Protein AF-A0A1Q9P1S2-F1 (afdb_monomer)

Sequence (238 aa):
MENAYTDLEVEAFDRTDMREIVASKVKWLRKDFNLLPIKLERFNLKLAKQLKEEWESENKEFVKNTKGEKPLQRLERWRRMVKAYRSRGLKAVADKWYHKFWKLRSELALVVALYEFSEIEDISKQKSEITKGLISELKPLSLRIKGPRKPTKKKILIRDIKYDIEEAFLEMIQPMEIKTIETRELINKLIAPSKKLKITIKKKRFKDALIAREYLTIITQAVAPRQNATNNTNNDMT

Secondary structure (DSSP, 8-state):
---TTTT----------HHHHHHHHHHHHHHHHHSHHHHHHHHHHHHHHHHHHHHHHHHHHHHHHTTTS-HHHHHHHHHHHHHHHHHHHHHHHHHHHHHHHHHHHHHHHHHHHHHHHHTHHHHHTT-----HHHHHT---GGGS-PPPPPPPSS---GGG----HHHHHHHHHHHHHHHHHHHHHHHHH-PPPSS---HHHHHHHHHHHHHHHHHHHHHHHHTPPPS-SS--SS----

Structure (mmCIF, N/CA/C/O backbone):
data_AF-A0A1Q9P1S2-F1
#
_entry.id   AF-A0A1Q9P1S2-F1
#
loop_
_atom_site.group_PDB
_atom_site.id
_atom_site.type_symbol
_atom_site.label_atom_id
_atom_site.label_alt_id
_atom_site.label_comp_id
_atom_site.label_asym_id
_atom_site.label_entity_id
_atom_site.label_seq_id
_atom_site.pdbx_PDB_ins_code
_atom_site.Cartn_x
_atom_site.Cartn_y
_atom_site.Cartn_z
_atom_site.occupancy
_atom_site.B_iso_or_equiv
_atom_site.auth_seq_id
_atom_site.auth_comp_id
_atom_site.auth_asym_id
_atom_site.auth_atom_id
_atom_site.pdbx_PDB_model_num
ATOM 1 N N . MET A 1 1 ? -43.641 28.894 12.100 1.00 38.97 1 MET A N 1
ATOM 2 C CA . MET A 1 1 ? -42.808 27.866 11.444 1.00 38.97 1 MET A CA 1
ATOM 3 C C . MET A 1 1 ? -42.492 26.832 12.501 1.00 38.97 1 MET A C 1
ATOM 5 O O . MET A 1 1 ? -41.666 27.091 13.366 1.00 38.97 1 MET A O 1
ATOM 9 N N . GLU A 1 2 ? -43.280 25.762 12.513 1.00 34.59 2 GLU A N 1
ATOM 10 C CA . GLU A 1 2 ? -43.209 24.677 13.492 1.00 34.59 2 GLU A CA 1
ATOM 11 C C . GLU A 1 2 ? -42.009 23.763 13.217 1.00 34.59 2 GLU A C 1
ATOM 13 O O . GLU A 1 2 ? -41.555 23.620 12.082 1.00 34.59 2 GLU A O 1
ATOM 18 N N . ASN A 1 3 ? -41.467 23.210 14.301 1.00 41.59 3 ASN A N 1
ATOM 19 C CA . ASN A 1 3 ? -40.238 22.430 14.363 1.00 41.59 3 ASN A CA 1
ATOM 20 C C . ASN A 1 3 ? -40.300 21.171 13.483 1.00 41.59 3 ASN A C 1
ATOM 22 O O . ASN A 1 3 ? -40.850 20.156 13.889 1.00 41.59 3 ASN A O 1
ATOM 26 N N . ALA A 1 4 ? -39.633 21.191 12.328 1.00 44.00 4 ALA A N 1
ATOM 27 C CA . ALA A 1 4 ? -39.490 20.041 11.426 1.00 44.00 4 ALA A CA 1
ATOM 28 C C . ALA A 1 4 ? -38.529 18.935 11.936 1.00 44.00 4 ALA A C 1
ATOM 30 O O . ALA A 1 4 ? -37.966 18.191 11.139 1.00 44.00 4 ALA A O 1
ATOM 31 N N . TYR A 1 5 ? -38.303 18.837 13.251 1.00 39.34 5 TYR A N 1
ATOM 32 C CA . TYR A 1 5 ? -37.341 17.901 13.854 1.00 39.34 5 TYR A CA 1
ATOM 33 C C . TYR A 1 5 ? -37.947 16.980 14.924 1.00 39.34 5 TYR A C 1
ATOM 35 O O . TYR A 1 5 ? -37.203 16.236 15.557 1.00 39.34 5 TYR A O 1
ATOM 43 N N . THR A 1 6 ? -39.263 17.013 15.157 1.00 39.84 6 THR A N 1
ATOM 44 C CA . THR A 1 6 ? -39.893 16.231 16.238 1.00 39.84 6 THR A CA 1
ATOM 45 C C . THR A 1 6 ? -40.125 14.752 15.925 1.00 39.84 6 TH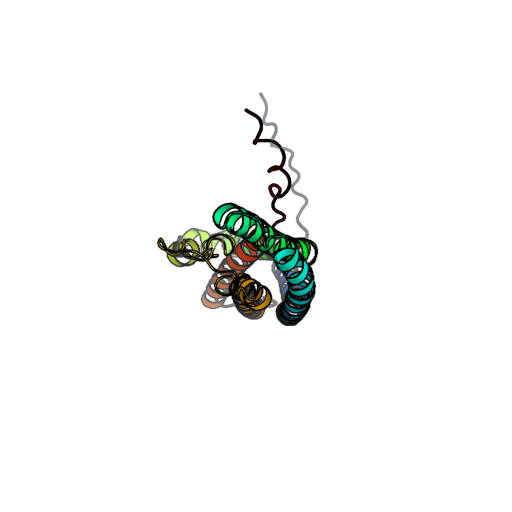R A C 1
ATOM 47 O O . THR A 1 6 ? -40.261 13.989 16.872 1.00 39.84 6 THR A O 1
ATOM 50 N N . ASP A 1 7 ? -40.049 14.321 14.660 1.00 40.47 7 ASP A N 1
ATOM 51 C CA . ASP A 1 7 ? -40.406 12.944 14.264 1.00 40.47 7 ASP A CA 1
ATOM 52 C C . ASP A 1 7 ? -39.237 12.152 13.653 1.00 40.47 7 ASP A C 1
ATOM 54 O O . ASP A 1 7 ? -39.414 11.310 12.773 1.00 40.47 7 ASP A O 1
ATOM 58 N N . LEU A 1 8 ? -38.008 12.392 14.118 1.00 36.88 8 LEU A N 1
ATOM 59 C CA . LEU A 1 8 ? -36.956 11.386 13.960 1.00 36.88 8 LEU A CA 1
ATOM 60 C C . LEU A 1 8 ? -37.191 10.303 15.015 1.00 36.88 8 LEU A C 1
ATOM 62 O O . LEU A 1 8 ? -36.597 10.333 16.094 1.00 36.88 8 LEU A O 1
ATOM 66 N N . GLU A 1 9 ? -38.065 9.346 14.696 1.00 35.91 9 GLU A N 1
ATOM 67 C CA . GLU A 1 9 ? -38.073 8.042 15.354 1.00 35.91 9 GLU A CA 1
ATOM 68 C C . GLU A 1 9 ? -36.694 7.414 15.132 1.00 35.91 9 GLU A C 1
ATOM 70 O O . GLU A 1 9 ? -36.394 6.812 14.102 1.00 35.91 9 GLU A O 1
ATOM 75 N N . VAL A 1 10 ? -35.797 7.629 16.094 1.00 38.50 10 VAL A N 1
ATOM 76 C CA . VAL A 1 10 ? -34.560 6.868 16.187 1.00 38.50 10 VAL A CA 1
ATOM 77 C C . VAL A 1 10 ? -35.012 5.449 16.487 1.00 38.50 10 VAL A C 1
ATOM 79 O O . VAL A 1 10 ? -35.387 5.164 17.626 1.00 38.50 10 VAL A O 1
ATOM 82 N N . GLU A 1 11 ? -35.034 4.587 15.462 1.00 35.38 11 GLU A N 1
ATOM 83 C CA . GLU A 1 11 ? -35.211 3.146 15.641 1.00 35.38 11 GLU A CA 1
ATOM 84 C C . GLU A 1 11 ? -34.388 2.743 16.859 1.00 35.38 11 GLU A C 1
ATOM 86 O O . GLU A 1 11 ? -33.188 3.039 16.928 1.00 35.38 11 GLU A O 1
ATOM 91 N N . ALA A 1 12 ? -35.057 2.159 17.857 1.00 37.53 12 ALA A N 1
ATOM 92 C CA . ALA A 1 12 ? -34.414 1.693 19.068 1.00 37.53 12 ALA A CA 1
ATOM 93 C C . ALA A 1 12 ? -33.307 0.736 18.634 1.00 37.53 12 ALA A C 1
ATOM 95 O O . ALA A 1 12 ? -33.581 -0.401 18.255 1.00 37.53 12 ALA A O 1
ATOM 96 N N . PHE A 1 13 ? -32.074 1.248 18.612 1.00 40.59 13 PHE A N 1
ATOM 97 C CA . PHE A 1 13 ? -30.911 0.519 18.146 1.00 40.59 13 PHE A CA 1
ATOM 98 C C . PHE A 1 13 ? -30.836 -0.720 19.024 1.00 40.59 13 PHE A C 1
ATOM 100 O O . PHE A 1 13 ? -30.580 -0.615 20.230 1.00 40.59 13 PHE A O 1
ATOM 107 N N . ASP A 1 14 ? -31.183 -1.864 18.434 1.00 42.50 14 ASP A N 1
ATOM 108 C CA . ASP A 1 14 ? -31.242 -3.131 19.137 1.00 42.50 14 ASP A CA 1
ATOM 109 C C . ASP A 1 14 ? -29.918 -3.294 19.879 1.00 42.50 14 ASP A C 1
ATOM 111 O O . ASP A 1 14 ? -28.846 -2.989 19.340 1.00 42.50 14 ASP A O 1
ATOM 115 N N . ARG A 1 15 ? -29.992 -3.693 21.150 1.00 43.97 15 ARG A N 1
ATOM 116 C CA . ARG A 1 15 ? -28.864 -3.740 22.090 1.00 43.97 15 ARG A CA 1
ATOM 117 C C . ARG A 1 15 ? -27.899 -4.877 21.743 1.00 43.97 15 ARG A C 1
ATOM 119 O O . ARG A 1 15 ? -27.399 -5.555 22.637 1.00 43.97 15 ARG A O 1
ATOM 126 N N . THR A 1 16 ? -27.588 -5.071 20.465 1.00 52.38 16 THR A N 1
ATOM 127 C CA . THR A 1 16 ? -26.311 -5.647 20.076 1.00 52.38 16 THR A CA 1
ATOM 128 C C . THR A 1 16 ? -25.263 -4.779 20.757 1.00 52.38 16 THR A C 1
ATOM 130 O O . THR A 1 16 ? -25.098 -3.606 20.411 1.00 52.38 16 THR A O 1
ATOM 133 N N . ASP A 1 17 ? -24.624 -5.312 21.802 1.00 64.06 17 ASP A N 1
ATOM 134 C CA . ASP A 1 17 ? -23.585 -4.595 22.534 1.00 64.06 17 ASP A CA 1
ATOM 135 C C . ASP A 1 17 ? -22.603 -4.098 21.468 1.00 64.06 17 ASP A C 1
ATOM 137 O O . ASP A 1 17 ? -22.058 -4.903 20.713 1.00 64.06 17 ASP A O 1
ATOM 141 N N . MET A 1 18 ? -22.403 -2.779 21.330 1.00 67.06 18 MET A N 1
ATOM 142 C CA . MET A 1 18 ? -21.507 -2.220 20.303 1.00 67.06 18 MET A CA 1
ATOM 143 C C . MET A 1 18 ? -20.128 -2.900 20.346 1.00 67.06 18 MET A C 1
ATOM 145 O O . MET A 1 18 ? -19.416 -2.968 19.345 1.00 67.06 18 MET A O 1
ATOM 149 N N . ARG A 1 19 ? -19.768 -3.469 21.503 1.00 68.00 19 ARG A N 1
ATOM 150 C CA . ARG A 1 19 ? -18.598 -4.322 21.704 1.00 68.00 19 ARG A CA 1
ATOM 151 C C . ARG A 1 19 ? -18.589 -5.583 20.840 1.00 68.00 19 ARG A C 1
ATOM 153 O O . ARG A 1 19 ? -17.518 -5.928 20.354 1.00 68.00 19 ARG A O 1
ATOM 160 N N . GLU A 1 20 ? -19.716 -6.254 20.620 1.00 72.62 20 GLU A N 1
ATOM 161 C CA . GLU A 1 20 ? -19.841 -7.422 19.737 1.00 72.62 20 GLU A CA 1
ATOM 162 C C . GLU A 1 20 ? -19.671 -7.043 18.264 1.00 72.62 20 GLU A C 1
ATOM 164 O O . GLU A 1 20 ? -18.956 -7.727 17.525 1.00 72.62 20 GLU A O 1
ATOM 169 N N . ILE A 1 21 ? -20.233 -5.901 17.850 1.00 75.56 21 ILE A N 1
ATOM 170 C CA . ILE A 1 21 ? -20.020 -5.347 16.505 1.00 75.56 21 ILE A CA 1
ATOM 171 C C . ILE A 1 21 ? -18.529 -5.049 16.309 1.00 75.56 21 ILE A C 1
ATOM 173 O O . ILE A 1 21 ? -17.911 -5.559 15.370 1.00 75.56 21 ILE A O 1
ATOM 177 N N . VAL A 1 22 ? -17.910 -4.308 17.237 1.00 76.06 22 VAL A N 1
ATOM 178 C CA . VAL A 1 22 ? -16.462 -4.036 17.226 1.00 7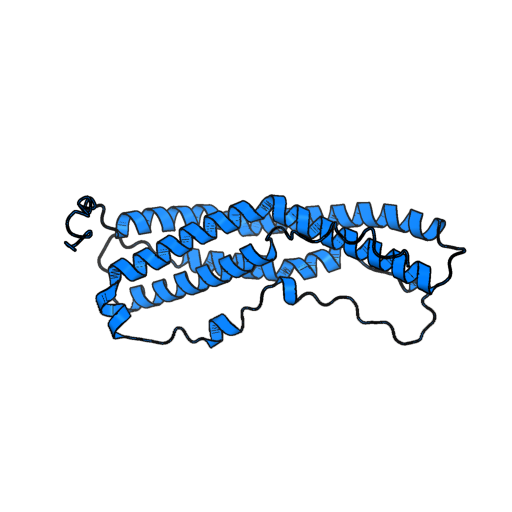6.06 22 VAL A CA 1
ATOM 179 C C . VAL A 1 22 ? -15.661 -5.341 17.230 1.00 76.06 22 VAL A C 1
ATOM 181 O O . VAL A 1 22 ? -14.688 -5.469 16.485 1.00 76.06 22 VAL A O 1
ATOM 184 N N . ALA A 1 23 ? -16.075 -6.338 18.014 1.00 78.06 23 ALA A N 1
ATOM 185 C CA . ALA A 1 23 ? -15.404 -7.627 18.099 1.00 78.06 23 ALA A CA 1
ATOM 186 C C . ALA A 1 23 ? -15.386 -8.371 16.765 1.00 78.06 23 ALA A C 1
ATOM 188 O O . ALA A 1 23 ? -14.332 -8.845 16.327 1.00 78.06 23 ALA A O 1
ATOM 189 N N . SER A 1 24 ? -16.542 -8.439 16.108 1.00 83.19 24 SER A N 1
ATOM 190 C CA . SER A 1 24 ? -16.701 -9.056 14.796 1.00 83.19 24 SER A CA 1
ATOM 191 C C . SER A 1 24 ? -15.835 -8.355 13.745 1.00 83.19 24 SER A C 1
ATOM 193 O O . SER A 1 24 ? -15.067 -9.008 13.030 1.00 83.19 24 SER A O 1
ATOM 195 N N . LYS A 1 25 ? -15.853 -7.015 13.719 1.00 83.69 25 LYS A N 1
ATOM 196 C CA . LYS A 1 25 ? -15.055 -6.208 12.783 1.00 83.69 25 LYS A CA 1
ATOM 197 C C . LYS A 1 25 ? -13.552 -6.360 12.999 1.00 83.69 25 LYS A C 1
ATOM 199 O O . LYS A 1 25 ? -12.819 -6.594 12.041 1.00 83.69 25 LYS A O 1
ATOM 204 N N . VAL A 1 26 ? -13.080 -6.317 14.245 1.00 84.06 26 VAL A N 1
ATOM 205 C CA . VAL A 1 26 ? -11.663 -6.541 14.581 1.00 84.06 26 VAL A CA 1
ATOM 206 C C . VAL A 1 26 ? -11.220 -7.955 14.192 1.00 84.06 26 VAL A C 1
ATOM 208 O O . VAL A 1 26 ? -10.137 -8.133 13.630 1.00 84.06 26 VAL A O 1
ATOM 211 N N . LYS A 1 27 ? -12.056 -8.973 14.440 1.00 86.19 27 LYS A N 1
ATOM 212 C CA . LYS A 1 27 ? -11.779 -10.359 14.030 1.00 86.19 27 LYS A CA 1
ATOM 213 C C . LYS A 1 27 ? -11.654 -10.476 12.510 1.00 86.19 27 LYS A C 1
ATOM 215 O O . LYS A 1 27 ? -10.726 -11.127 12.026 1.00 86.19 27 LYS A O 1
ATOM 220 N N . TRP A 1 28 ? -12.553 -9.830 11.769 1.00 87.31 28 TRP A N 1
ATOM 221 C CA . TRP A 1 28 ? -12.498 -9.775 10.311 1.00 87.31 28 TRP A CA 1
ATOM 222 C C . TRP A 1 28 ? -11.230 -9.065 9.812 1.00 87.31 28 TRP A C 1
ATOM 224 O O . TRP A 1 28 ? -10.502 -9.640 9.004 1.00 87.31 28 TRP A O 1
ATOM 234 N N . LEU A 1 29 ? -10.901 -7.888 10.360 1.00 87.50 29 LEU A N 1
ATOM 235 C CA . LEU A 1 29 ? -9.702 -7.119 10.002 1.00 87.50 29 LEU A CA 1
ATOM 236 C C . LEU A 1 29 ? -8.415 -7.924 10.213 1.00 87.50 29 LEU A C 1
ATOM 238 O O . LEU A 1 29 ? -7.574 -7.978 9.321 1.00 87.50 29 LEU A O 1
ATOM 242 N N . ARG A 1 30 ? -8.269 -8.601 11.359 1.00 87.19 30 ARG A N 1
ATOM 243 C CA . ARG A 1 30 ? -7.112 -9.472 11.635 1.00 87.19 30 ARG A CA 1
ATOM 244 C C . ARG A 1 30 ? -6.981 -10.593 10.606 1.00 87.19 30 ARG A C 1
ATOM 246 O O . ARG A 1 30 ? -5.886 -10.861 10.113 1.00 87.19 30 ARG A O 1
ATOM 253 N N . LYS A 1 31 ? -8.099 -11.245 10.272 1.00 86.31 31 LYS A N 1
ATOM 254 C CA . LYS A 1 31 ? -8.122 -12.317 9.271 1.00 86.31 31 LYS A CA 1
ATOM 255 C C . LYS A 1 31 ? -7.681 -11.796 7.902 1.00 86.31 31 LYS A C 1
ATOM 257 O O . LYS A 1 31 ? -6.844 -12.432 7.265 1.00 86.31 31 LYS A O 1
ATOM 262 N N . ASP A 1 32 ? -8.219 -10.657 7.473 1.00 84.50 32 ASP A N 1
ATOM 263 C CA . ASP A 1 32 ? -7.947 -10.106 6.143 1.00 84.50 32 ASP A CA 1
ATOM 264 C C . ASP A 1 32 ? -6.508 -9.567 6.020 1.00 84.50 32 ASP A C 1
ATOM 266 O O . ASP A 1 32 ? -5.816 -9.839 5.036 1.00 84.50 32 ASP A O 1
ATOM 270 N N . PHE A 1 33 ? -5.991 -8.902 7.061 1.00 85.94 33 PHE A N 1
ATOM 271 C CA . PHE A 1 33 ? -4.636 -8.335 7.056 1.00 85.94 33 PHE A CA 1
ATOM 272 C C . PHE A 1 33 ? -3.508 -9.337 7.298 1.00 85.94 33 PHE A C 1
ATOM 274 O O . PHE A 1 33 ? -2.368 -9.042 6.938 1.00 85.94 33 PHE A O 1
ATOM 281 N N . ASN A 1 34 ? -3.769 -10.515 7.872 1.00 85.81 34 ASN A N 1
ATOM 282 C CA . ASN A 1 34 ? -2.695 -11.466 8.183 1.00 85.81 34 ASN A CA 1
ATOM 283 C C . ASN A 1 34 ? -1.892 -11.888 6.942 1.00 85.81 34 ASN A C 1
ATOM 285 O O . ASN A 1 34 ? -0.667 -11.989 7.000 1.00 85.81 34 ASN A O 1
ATOM 289 N N . LEU A 1 35 ? -2.571 -12.092 5.811 1.00 86.00 35 LEU A N 1
ATOM 290 C CA . LEU A 1 35 ? -1.950 -12.554 4.563 1.00 86.00 35 LEU A CA 1
ATOM 291 C C . LEU A 1 35 ? -1.648 -11.426 3.573 1.00 86.00 35 LEU A C 1
ATOM 293 O O . LEU A 1 35 ? -1.010 -11.668 2.547 1.00 86.00 35 LEU A O 1
ATOM 297 N N . LEU A 1 36 ? -2.132 -10.214 3.841 1.00 88.56 36 LEU A N 1
ATOM 298 C CA . LEU A 1 36 ? -2.067 -9.113 2.890 1.00 88.56 36 LEU A CA 1
ATOM 299 C C . LEU A 1 36 ? -0.623 -8.681 2.578 1.00 88.56 36 LEU A C 1
ATOM 301 O O . LEU A 1 36 ? -0.308 -8.642 1.389 1.00 88.56 36 LEU A O 1
ATOM 305 N N . PRO A 1 37 ? 0.275 -8.452 3.565 1.00 87.25 37 PRO A N 1
ATOM 306 C CA . PRO A 1 37 ? 1.655 -8.052 3.278 1.00 87.25 37 PRO A CA 1
ATOM 307 C C . PRO A 1 37 ? 2.392 -9.053 2.384 1.00 87.25 37 PRO A C 1
ATOM 309 O O . PRO A 1 37 ? 2.994 -8.664 1.393 1.00 87.25 37 PRO A O 1
ATOM 312 N N . ILE A 1 38 ? 2.254 -10.353 2.667 1.00 89.69 38 ILE A N 1
ATOM 313 C CA . ILE A 1 38 ? 2.926 -11.423 1.912 1.00 89.69 38 ILE A CA 1
ATOM 314 C C . ILE A 1 38 ? 2.420 -11.465 0.464 1.00 89.69 38 ILE A C 1
ATOM 316 O O . ILE A 1 38 ? 3.189 -11.630 -0.481 1.00 89.69 38 ILE A O 1
ATOM 320 N N . LYS A 1 39 ? 1.101 -11.339 0.266 1.00 93.25 39 LYS A N 1
ATOM 321 C CA . LYS A 1 39 ? 0.510 -11.323 -1.080 1.00 93.25 39 LYS A CA 1
ATOM 322 C C . LYS A 1 39 ? 0.912 -10.068 -1.858 1.00 93.25 39 LYS A C 1
ATOM 324 O O . LYS A 1 39 ? 1.072 -10.154 -3.073 1.00 93.25 39 LYS A O 1
ATOM 329 N N . LEU A 1 40 ? 1.039 -8.934 -1.171 1.00 91.25 40 LEU A N 1
ATOM 330 C CA . LEU A 1 40 ? 1.457 -7.661 -1.748 1.00 91.25 40 LEU A CA 1
ATOM 331 C C . LEU A 1 40 ? 2.912 -7.722 -2.219 1.00 91.25 40 LEU A C 1
ATOM 333 O O . LEU A 1 40 ? 3.163 -7.489 -3.395 1.00 91.25 40 LEU A O 1
ATOM 337 N N . GLU A 1 41 ? 3.828 -8.142 -1.349 1.00 92.50 41 GLU A N 1
ATOM 338 C CA . GLU A 1 41 ? 5.254 -8.314 -1.655 1.00 92.50 41 GLU A CA 1
ATOM 339 C C . GLU A 1 41 ? 5.469 -9.236 -2.866 1.00 92.50 41 GLU A C 1
ATOM 341 O O . GLU A 1 41 ? 6.089 -8.856 -3.859 1.00 92.50 41 GLU A O 1
ATOM 346 N N . ARG A 1 42 ? 4.859 -10.432 -2.855 1.00 94.25 42 ARG A N 1
ATOM 347 C CA . ARG A 1 42 ? 4.956 -11.384 -3.979 1.00 94.25 42 ARG A CA 1
ATOM 348 C C . ARG A 1 42 ? 4.431 -10.807 -5.293 1.00 94.25 42 ARG A C 1
ATOM 350 O O . ARG A 1 42 ? 4.982 -11.092 -6.355 1.00 94.25 42 ARG A O 1
ATOM 357 N N . PHE A 1 43 ? 3.347 -10.033 -5.236 1.00 95.31 43 PHE A N 1
ATOM 358 C CA . PHE A 1 43 ? 2.805 -9.358 -6.412 1.00 95.31 43 PHE A CA 1
ATOM 359 C C . PHE A 1 43 ? 3.783 -8.305 -6.943 1.00 95.31 43 PHE A C 1
ATOM 361 O O . PHE A 1 43 ? 4.028 -8.273 -8.148 1.00 95.31 43 PHE A O 1
ATOM 368 N N . ASN A 1 44 ? 4.365 -7.493 -6.059 1.00 92.12 44 ASN A N 1
ATOM 369 C CA . ASN A 1 44 ? 5.292 -6.428 -6.431 1.00 92.12 44 ASN A CA 1
ATOM 370 C C . ASN A 1 44 ? 6.571 -6.983 -7.062 1.00 92.12 44 ASN A C 1
ATOM 372 O O . ASN A 1 44 ? 6.970 -6.492 -8.112 1.00 92.12 44 ASN A O 1
ATOM 376 N N . LEU A 1 45 ? 7.151 -8.050 -6.500 1.00 93.75 45 LEU A N 1
ATOM 377 C CA . LEU A 1 45 ? 8.318 -8.728 -7.078 1.00 93.75 45 LEU A CA 1
ATOM 378 C C . LEU A 1 45 ? 8.031 -9.269 -8.485 1.00 93.75 45 LEU A C 1
ATOM 380 O O . LEU A 1 45 ? 8.811 -9.057 -9.413 1.00 93.75 45 LEU A O 1
ATOM 384 N N . LYS A 1 46 ? 6.880 -9.929 -8.673 1.00 96.06 46 LYS A N 1
ATOM 385 C CA . LYS A 1 46 ? 6.483 -10.450 -9.989 1.00 96.06 46 LYS A CA 1
ATOM 386 C C . LYS A 1 46 ? 6.294 -9.323 -11.009 1.00 96.06 46 LYS A C 1
ATOM 388 O O . LYS A 1 46 ? 6.737 -9.451 -12.147 1.00 96.06 46 LYS A O 1
ATOM 393 N N . LEU A 1 47 ? 5.642 -8.236 -10.600 1.00 94.75 47 LEU A N 1
ATOM 394 C CA . LEU A 1 47 ? 5.412 -7.073 -11.451 1.00 94.75 47 LEU A CA 1
ATOM 395 C C . LEU A 1 47 ? 6.725 -6.364 -11.811 1.00 94.75 47 LEU A C 1
ATOM 397 O O . LEU A 1 47 ? 6.913 -6.005 -12.967 1.00 94.75 47 LEU A O 1
ATOM 401 N N . ALA A 1 48 ? 7.643 -6.200 -10.857 1.00 91.88 48 ALA A N 1
ATOM 402 C CA . ALA A 1 48 ? 8.944 -5.575 -11.085 1.00 91.88 48 ALA A CA 1
ATOM 403 C C . ALA A 1 48 ? 9.756 -6.341 -12.141 1.00 91.88 48 ALA A C 1
ATOM 405 O O . ALA A 1 48 ? 10.253 -5.741 -13.096 1.00 91.88 48 ALA A O 1
ATOM 406 N N . LYS A 1 49 ? 9.794 -7.675 -12.021 1.00 93.94 49 LYS A N 1
ATOM 407 C CA . LYS A 1 49 ? 10.429 -8.558 -13.004 1.00 93.94 49 LYS A CA 1
ATOM 408 C C . LYS A 1 49 ? 9.797 -8.424 -14.393 1.00 93.94 49 LYS A C 1
ATOM 410 O O . LYS A 1 49 ? 10.515 -8.255 -15.372 1.00 93.94 49 LYS A O 1
ATOM 415 N N . GLN A 1 50 ? 8.465 -8.434 -14.477 1.00 95.19 50 GLN A N 1
ATOM 416 C CA . GLN A 1 50 ? 7.756 -8.261 -15.749 1.00 95.19 50 GLN A CA 1
ATOM 417 C C . GLN A 1 50 ? 8.082 -6.908 -16.405 1.00 95.19 50 GLN A C 1
ATOM 419 O O . GLN A 1 50 ? 8.396 -6.851 -17.591 1.00 95.19 50 GLN A O 1
ATOM 424 N N . LEU A 1 51 ? 8.053 -5.815 -15.633 1.00 91.50 51 LEU A N 1
ATOM 425 C CA . LEU A 1 51 ? 8.378 -4.478 -16.139 1.00 91.50 51 LEU A CA 1
ATOM 426 C C . LEU A 1 51 ? 9.814 -4.399 -16.667 1.00 91.50 51 LEU A C 1
ATOM 428 O O . LEU A 1 51 ? 10.061 -3.672 -17.626 1.00 91.50 51 LEU A O 1
ATOM 432 N N . LYS A 1 52 ? 10.753 -5.137 -16.066 1.00 91.31 52 LYS A N 1
ATOM 433 C CA . LYS A 1 52 ? 12.139 -5.224 -16.534 1.00 91.31 52 LYS A CA 1
ATOM 434 C C . LYS A 1 52 ? 12.277 -5.974 -17.844 1.00 91.31 52 LYS A C 1
ATOM 436 O O . LYS A 1 52 ? 12.936 -5.462 -18.741 1.00 91.31 52 LYS A O 1
ATOM 441 N N . GLU A 1 53 ? 11.635 -7.128 -17.978 1.00 92.81 53 GLU A N 1
ATOM 442 C CA . GLU A 1 53 ? 11.648 -7.902 -19.225 1.00 92.81 53 GLU A CA 1
ATOM 443 C C . GLU A 1 53 ? 11.080 -7.077 -20.395 1.00 92.81 53 GLU A C 1
ATOM 445 O O . GLU A 1 53 ? 11.705 -6.970 -21.453 1.00 92.81 53 GLU A O 1
ATOM 450 N N . GLU A 1 54 ? 9.941 -6.409 -20.177 1.00 92.44 54 GLU A N 1
ATOM 451 C CA . GLU A 1 54 ? 9.336 -5.490 -21.149 1.00 92.44 54 GLU A CA 1
ATOM 452 C C . GLU A 1 54 ? 10.278 -4.313 -21.481 1.00 92.44 54 GLU A C 1
ATOM 454 O O . GLU A 1 54 ? 10.531 -4.019 -22.655 1.00 92.44 54 GLU A O 1
ATOM 459 N N . TRP A 1 55 ? 10.855 -3.675 -20.455 1.00 89.94 55 TRP A N 1
ATOM 460 C CA . TRP A 1 55 ? 11.788 -2.555 -20.606 1.00 89.94 55 TRP A CA 1
ATOM 461 C C . TRP A 1 55 ? 13.036 -2.934 -21.394 1.00 89.94 55 TRP A C 1
ATOM 463 O O . TRP A 1 55 ? 13.473 -2.172 -22.253 1.00 89.94 55 TRP A O 1
ATOM 473 N N . GLU A 1 56 ? 13.635 -4.091 -21.118 1.00 88.31 56 GLU A N 1
ATOM 474 C CA . GLU A 1 56 ? 14.833 -4.554 -21.814 1.00 88.31 56 GLU A CA 1
ATOM 475 C C . GLU A 1 56 ? 14.571 -4.773 -23.306 1.00 88.31 56 GLU A C 1
ATOM 477 O O . GLU A 1 56 ? 15.432 -4.448 -24.131 1.00 88.31 56 GLU A O 1
ATOM 482 N N . SER A 1 57 ? 13.386 -5.274 -23.660 1.00 89.44 57 SER A N 1
ATOM 483 C CA . SER A 1 57 ? 12.961 -5.410 -25.054 1.00 89.44 57 SER A CA 1
ATOM 484 C C . SER A 1 57 ? 12.803 -4.041 -25.727 1.00 89.44 57 SER A C 1
ATOM 486 O O . SER A 1 57 ? 13.441 -3.774 -26.748 1.00 89.44 57 SER A O 1
ATOM 488 N N . GLU A 1 58 ? 12.037 -3.132 -25.117 1.00 88.88 58 GLU A N 1
ATOM 489 C CA . GLU A 1 58 ? 11.772 -1.792 -25.665 1.00 88.88 58 GLU A CA 1
ATOM 490 C C . GLU A 1 58 ? 13.055 -0.938 -25.742 1.00 88.88 58 GLU A C 1
ATOM 492 O O . GLU A 1 58 ? 13.294 -0.215 -26.712 1.00 88.88 58 GLU A O 1
ATOM 497 N N . ASN A 1 59 ? 13.954 -1.074 -24.764 1.00 84.38 59 ASN A N 1
ATOM 498 C CA . ASN A 1 59 ? 15.225 -0.355 -24.729 1.00 84.38 59 ASN A CA 1
ATOM 499 C C . ASN A 1 59 ? 16.205 -0.842 -25.814 1.00 84.38 59 ASN A C 1
ATOM 501 O O . ASN A 1 59 ? 16.952 -0.034 -26.371 1.00 84.38 59 ASN A O 1
ATOM 505 N N . LYS A 1 60 ? 16.196 -2.137 -26.172 1.00 85.88 60 LYS A N 1
ATOM 506 C CA . LYS A 1 60 ? 16.987 -2.650 -27.309 1.00 85.88 60 LYS A CA 1
ATOM 507 C C . LYS A 1 60 ? 16.550 -2.004 -28.624 1.00 85.88 60 LYS A C 1
ATOM 509 O O . LYS A 1 60 ? 17.402 -1.612 -29.424 1.00 85.88 60 LYS A O 1
ATOM 514 N N . GLU A 1 61 ? 15.246 -1.864 -28.844 1.00 86.69 61 GLU A N 1
ATOM 515 C CA . GLU A 1 61 ? 14.700 -1.184 -30.025 1.00 86.69 61 GLU A CA 1
ATOM 516 C C . GLU A 1 61 ? 15.000 0.317 -30.009 1.00 86.69 61 GLU A C 1
ATOM 518 O O . GLU A 1 61 ? 15.453 0.877 -31.010 1.00 86.69 61 GLU A O 1
ATOM 523 N N . PHE A 1 62 ? 14.846 0.962 -28.850 1.00 84.94 62 PHE A N 1
ATOM 524 C CA . PHE A 1 62 ? 15.198 2.365 -28.655 1.00 84.94 62 PHE A CA 1
ATOM 525 C C . PHE A 1 62 ? 16.657 2.651 -29.049 1.00 84.94 62 PHE A C 1
ATOM 527 O O . PHE A 1 62 ? 16.933 3.583 -29.807 1.00 84.94 62 PHE A O 1
ATOM 534 N N . VAL A 1 63 ? 17.611 1.829 -28.601 1.00 79.88 63 VAL A N 1
ATOM 535 C CA . VAL A 1 63 ? 19.036 2.001 -28.934 1.00 79.88 63 VAL A CA 1
ATOM 536 C C . VAL A 1 63 ? 19.308 1.814 -30.432 1.00 79.88 63 VAL A C 1
ATOM 538 O O . VAL A 1 63 ? 20.167 2.507 -30.979 1.00 79.88 63 VAL A O 1
ATOM 541 N N . LYS A 1 64 ? 18.585 0.918 -31.121 1.00 82.81 64 LYS A N 1
ATOM 542 C CA . LYS A 1 64 ? 18.709 0.743 -32.580 1.00 82.81 64 LYS A CA 1
ATOM 543 C C . LYS A 1 64 ? 18.211 1.976 -33.339 1.00 82.81 64 LYS A C 1
ATOM 545 O O . LYS A 1 64 ? 18.916 2.466 -34.219 1.00 82.81 64 LYS A O 1
ATOM 550 N N . ASN A 1 65 ? 17.051 2.502 -32.952 1.00 83.06 65 ASN A N 1
ATOM 551 C CA . ASN A 1 65 ? 16.337 3.539 -33.701 1.00 83.06 65 ASN A CA 1
ATOM 552 C C . ASN A 1 65 ? 16.863 4.961 -33.455 1.00 83.06 65 ASN A C 1
ATOM 554 O O . ASN A 1 65 ? 16.659 5.844 -34.281 1.00 83.06 65 ASN A O 1
ATOM 558 N N . THR A 1 66 ? 17.561 5.203 -32.341 1.00 76.44 66 THR A N 1
ATOM 559 C CA . THR A 1 66 ? 17.968 6.563 -31.938 1.00 76.44 66 THR A CA 1
ATOM 560 C C . THR A 1 66 ? 19.418 6.925 -32.273 1.00 76.44 66 THR A C 1
ATOM 562 O O . THR A 1 66 ? 19.883 7.998 -31.876 1.00 76.44 66 THR A O 1
ATOM 565 N N . LYS A 1 67 ? 20.162 6.084 -33.012 1.00 73.19 67 LYS A N 1
ATOM 566 C CA . LYS A 1 67 ? 21.592 6.312 -33.326 1.00 73.19 67 LYS A CA 1
ATOM 567 C C . LYS A 1 67 ? 21.863 7.638 -34.054 1.00 73.19 67 LYS A C 1
ATOM 569 O O . LYS A 1 67 ? 22.878 8.265 -33.766 1.00 73.19 67 LYS A O 1
ATOM 574 N N . GLY A 1 68 ? 20.946 8.085 -34.916 1.00 77.38 68 GLY A N 1
ATOM 575 C CA . GLY A 1 68 ? 21.036 9.358 -35.650 1.00 77.38 68 GLY A CA 1
ATOM 576 C C . GLY A 1 68 ? 20.436 10.580 -34.938 1.00 77.38 68 GLY A C 1
ATOM 577 O O . GLY A 1 68 ? 20.591 11.698 -35.419 1.00 77.38 68 GLY A O 1
ATOM 578 N N . GLU A 1 69 ? 19.757 10.403 -33.798 1.00 80.81 69 GLU A N 1
ATOM 579 C CA . GLU A 1 69 ? 19.101 11.504 -33.076 1.00 80.81 69 GLU A CA 1
ATOM 580 C C . GLU A 1 69 ? 20.104 12.394 -32.318 1.00 80.81 69 GLU A C 1
ATOM 582 O O . GLU A 1 69 ? 21.128 11.924 -31.802 1.00 80.81 69 GLU A O 1
ATOM 587 N N . LYS A 1 70 ? 19.769 13.685 -32.158 1.00 79.06 70 LYS A N 1
ATOM 588 C CA . LYS A 1 70 ? 20.535 14.592 -31.290 1.00 79.06 70 LYS A CA 1
ATOM 589 C C . LYS A 1 70 ? 20.467 14.100 -29.830 1.00 79.06 70 LYS A C 1
ATOM 591 O O . LYS A 1 70 ? 19.396 13.691 -29.376 1.00 79.06 70 LYS A O 1
ATOM 596 N N . PRO A 1 71 ? 21.550 14.215 -29.033 1.00 74.06 71 PRO A N 1
ATOM 597 C CA . PRO A 1 71 ? 21.593 13.682 -27.664 1.00 74.06 71 PRO A CA 1
ATOM 598 C C . PRO A 1 71 ? 20.455 14.140 -26.737 1.00 74.06 71 PRO A C 1
ATOM 600 O O . PRO A 1 71 ? 19.988 13.363 -25.908 1.00 74.06 71 PRO A O 1
ATOM 603 N N . LEU A 1 72 ? 19.990 15.387 -26.876 1.00 73.75 72 LEU A N 1
ATOM 604 C CA . LEU A 1 72 ? 18.896 15.930 -26.060 1.00 73.75 72 LEU A CA 1
ATOM 605 C C . LEU A 1 72 ? 17.535 15.305 -26.400 1.00 73.75 72 LEU A C 1
ATOM 607 O O . LEU A 1 72 ? 16.785 14.973 -25.486 1.00 73.75 72 LEU A O 1
ATOM 611 N N . GLN A 1 73 ? 17.250 15.089 -27.688 1.00 76.00 73 GLN A N 1
ATOM 612 C CA . GLN A 1 73 ? 16.016 14.435 -28.143 1.00 76.00 73 GLN A CA 1
ATOM 613 C C . GLN A 1 73 ? 15.962 12.986 -27.647 1.00 76.00 73 GLN A C 1
ATOM 615 O O . GLN A 1 73 ? 14.965 12.560 -27.061 1.00 76.00 73 GLN A O 1
ATOM 620 N N . ARG A 1 74 ? 17.088 12.270 -27.761 1.00 76.44 74 ARG A N 1
ATOM 621 C CA . ARG A 1 74 ? 17.242 10.910 -27.234 1.00 76.44 74 ARG A CA 1
ATOM 622 C C . ARG A 1 74 ? 16.987 10.858 -25.724 1.00 76.44 74 ARG A C 1
ATOM 624 O O . ARG A 1 74 ? 16.237 10.009 -25.249 1.00 76.44 74 ARG A O 1
ATOM 631 N N . LEU A 1 75 ? 17.572 11.784 -24.960 1.00 76.62 75 LEU A N 1
ATOM 632 C CA . LEU A 1 75 ? 17.366 11.867 -23.510 1.00 76.62 75 LEU A CA 1
ATOM 633 C C . LEU A 1 75 ? 15.894 12.091 -23.148 1.00 76.62 75 LEU A C 1
ATOM 635 O O . LEU A 1 75 ? 15.387 11.482 -22.206 1.00 76.62 75 LEU A O 1
ATOM 639 N N . GLU A 1 76 ? 15.216 12.992 -23.852 1.00 78.69 76 GLU A N 1
ATOM 640 C CA . GLU A 1 76 ? 13.822 13.309 -23.572 1.00 78.69 76 GLU A CA 1
ATOM 641 C C . GLU A 1 76 ? 12.904 12.120 -23.856 1.00 78.69 76 GLU A C 1
ATOM 643 O O . GLU A 1 76 ? 12.099 11.741 -23.001 1.00 78.69 76 GLU A O 1
ATOM 648 N N . ARG A 1 77 ? 13.082 11.472 -25.010 1.00 78.94 77 ARG A N 1
ATOM 649 C CA . ARG A 1 77 ? 12.341 10.263 -25.378 1.00 78.94 77 ARG A CA 1
ATOM 650 C C . ARG A 1 77 ? 12.570 9.139 -24.368 1.00 78.94 77 ARG A C 1
ATOM 652 O O . ARG A 1 77 ? 11.613 8.520 -23.909 1.00 78.94 77 ARG A O 1
ATOM 659 N N . TRP A 1 78 ? 13.813 8.950 -23.934 1.00 82.00 78 TRP A N 1
ATOM 660 C CA . TRP A 1 78 ? 14.136 7.988 -22.888 1.00 82.00 78 TRP A CA 1
ATOM 661 C C . TRP A 1 78 ? 13.441 8.304 -21.552 1.00 82.00 78 TRP A C 1
ATOM 663 O O . TRP A 1 78 ? 12.862 7.419 -20.925 1.00 82.00 78 TRP A O 1
ATOM 673 N N . ARG A 1 79 ? 13.410 9.576 -21.125 1.00 79.38 79 ARG A N 1
ATOM 674 C CA . ARG A 1 79 ? 12.682 9.992 -19.908 1.00 79.38 79 ARG A CA 1
ATOM 675 C C . ARG A 1 79 ? 11.185 9.709 -20.001 1.00 79.38 79 ARG A C 1
ATOM 677 O O . ARG A 1 79 ? 10.588 9.303 -19.003 1.00 79.38 79 ARG A O 1
ATOM 684 N N . ARG A 1 80 ? 10.580 9.924 -21.175 1.00 81.50 80 ARG A N 1
ATOM 685 C CA . ARG A 1 80 ? 9.169 9.588 -21.426 1.00 81.50 80 ARG A CA 1
ATOM 686 C C . ARG A 1 80 ? 8.942 8.081 -21.279 1.00 81.50 80 ARG A C 1
ATOM 688 O O . ARG A 1 80 ? 8.015 7.691 -20.574 1.00 81.50 80 ARG A O 1
ATOM 695 N N . MET A 1 81 ? 9.836 7.261 -21.834 1.00 84.06 81 MET A N 1
ATOM 696 C CA . MET A 1 81 ? 9.804 5.799 -21.700 1.00 84.06 81 MET A CA 1
ATOM 697 C C . MET A 1 81 ? 9.880 5.368 -20.226 1.00 84.06 81 MET A C 1
ATOM 699 O O . MET A 1 81 ? 8.985 4.676 -19.745 1.00 84.06 81 MET A O 1
ATOM 703 N N . VAL A 1 82 ? 10.862 5.861 -19.457 1.00 82.19 82 VAL A N 1
ATOM 704 C CA . VAL A 1 82 ? 10.981 5.567 -18.010 1.00 82.19 82 VAL A CA 1
ATOM 705 C C . VAL A 1 82 ? 9.703 5.934 -17.259 1.00 82.19 82 VAL A C 1
ATOM 707 O O . VAL A 1 82 ? 9.202 5.161 -16.438 1.00 82.19 82 VAL A O 1
ATOM 710 N N . LYS A 1 83 ? 9.157 7.126 -17.529 1.00 81.31 83 LYS A N 1
ATOM 711 C CA . LYS A 1 83 ? 7.924 7.595 -16.891 1.00 81.31 83 LYS A CA 1
ATOM 712 C C . LYS A 1 83 ? 6.750 6.667 -17.212 1.00 81.31 83 LYS A C 1
ATOM 714 O O . LYS A 1 83 ? 5.988 6.352 -16.303 1.00 81.31 83 LYS A O 1
ATOM 719 N N . ALA A 1 84 ? 6.636 6.194 -18.453 1.00 84.44 84 ALA A N 1
ATOM 720 C CA . ALA A 1 84 ? 5.581 5.276 -18.866 1.00 84.44 84 ALA A CA 1
ATOM 721 C C . ALA A 1 84 ? 5.632 3.947 -18.095 1.00 84.44 84 ALA A C 1
ATOM 723 O O . ALA A 1 84 ? 4.598 3.499 -17.607 1.00 84.44 84 ALA A O 1
ATOM 724 N N . TYR A 1 85 ? 6.815 3.352 -17.910 1.00 85.25 85 TYR A N 1
ATOM 725 C CA . TYR A 1 85 ? 6.961 2.122 -17.117 1.00 85.25 85 TYR A CA 1
ATOM 726 C C . TYR A 1 85 ? 6.622 2.322 -15.640 1.00 85.25 85 TYR A C 1
ATOM 728 O O . TYR A 1 85 ? 5.894 1.520 -15.055 1.00 85.25 85 TYR A O 1
ATOM 736 N N . ARG A 1 86 ? 7.068 3.433 -15.041 1.00 80.88 86 ARG A N 1
ATOM 737 C CA . ARG A 1 86 ? 6.681 3.785 -13.665 1.00 80.88 86 ARG A CA 1
ATOM 738 C C . ARG A 1 86 ? 5.161 3.932 -13.531 1.00 80.88 86 ARG A C 1
ATOM 740 O O . ARG A 1 86 ? 4.572 3.424 -12.580 1.00 80.88 86 ARG A O 1
ATOM 747 N N . SER A 1 87 ? 4.515 4.593 -14.494 1.00 83.31 87 SER A N 1
ATOM 748 C CA . SER A 1 87 ? 3.056 4.745 -14.536 1.00 83.31 87 SER A CA 1
ATOM 749 C C . SER A 1 87 ? 2.330 3.411 -14.727 1.00 83.31 87 SER A C 1
ATOM 751 O O . SER A 1 87 ? 1.327 3.186 -14.054 1.00 83.31 87 SER A O 1
ATOM 753 N N . ARG A 1 88 ? 2.843 2.514 -15.582 1.00 88.56 88 ARG A N 1
ATOM 754 C CA . ARG A 1 88 ? 2.312 1.152 -15.762 1.00 88.56 88 ARG A CA 1
ATOM 755 C C . ARG A 1 88 ? 2.345 0.364 -14.454 1.00 88.56 88 ARG A C 1
ATOM 757 O O . ARG A 1 88 ? 1.316 -0.169 -14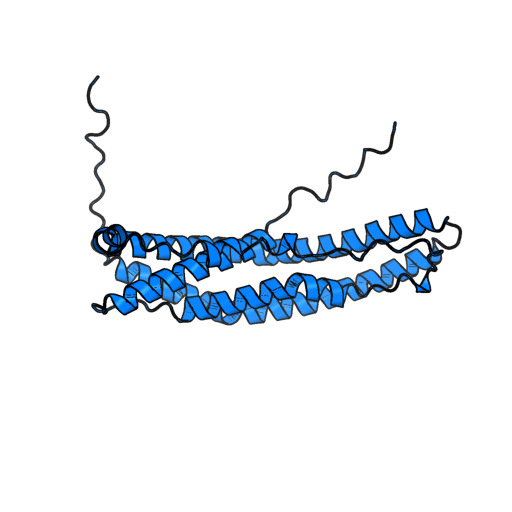.049 1.00 88.56 88 ARG A O 1
ATOM 764 N N . GLY A 1 89 ? 3.485 0.366 -13.760 1.00 87.12 89 GLY A N 1
ATOM 765 C CA . GLY A 1 89 ? 3.628 -0.305 -12.468 1.00 87.12 89 GLY A CA 1
ATOM 766 C C . GLY A 1 89 ? 2.645 0.222 -11.420 1.00 87.12 89 GLY A C 1
ATOM 767 O O . GLY A 1 89 ? 1.922 -0.555 -10.801 1.00 87.12 89 GLY A O 1
ATOM 768 N N . LEU A 1 90 ? 2.544 1.548 -11.267 1.00 85.12 90 LEU A N 1
ATOM 769 C CA . LEU A 1 90 ? 1.589 2.159 -10.333 1.00 85.12 90 LEU A CA 1
ATOM 770 C C . LEU A 1 90 ? 0.132 1.842 -10.682 1.00 85.12 90 LEU A C 1
ATOM 772 O O . LEU A 1 90 ? -0.664 1.592 -9.779 1.00 85.12 90 LEU A O 1
ATOM 776 N N . LYS A 1 91 ? -0.217 1.832 -11.972 1.00 86.00 91 LYS A N 1
ATOM 777 C CA . LYS A 1 91 ? -1.562 1.471 -12.428 1.00 86.00 91 LYS A CA 1
ATOM 778 C C . LYS A 1 91 ? -1.894 0.021 -12.078 1.00 86.00 91 LYS A C 1
ATOM 780 O O . LYS A 1 91 ? -2.932 -0.226 -11.480 1.00 86.00 91 LYS A O 1
ATOM 785 N N . ALA A 1 92 ? -0.989 -0.918 -12.353 1.00 90.06 92 ALA A N 1
ATOM 786 C CA . ALA A 1 92 ? -1.193 -2.327 -12.016 1.00 90.06 92 ALA A CA 1
ATOM 787 C C . ALA A 1 92 ? -1.377 -2.546 -10.501 1.00 90.06 92 ALA A C 1
ATOM 789 O O . ALA A 1 92 ? -2.217 -3.346 -10.081 1.00 90.06 92 ALA A O 1
ATOM 790 N N . VAL A 1 93 ? -0.633 -1.805 -9.670 1.00 88.62 93 VAL A N 1
ATOM 791 C CA . VAL A 1 93 ? -0.826 -1.809 -8.212 1.00 88.62 93 VAL A CA 1
ATOM 792 C C . VAL A 1 93 ? -2.202 -1.245 -7.841 1.00 88.62 93 VAL A C 1
ATOM 794 O O . VAL A 1 93 ? -2.920 -1.878 -7.067 1.00 88.62 93 VAL A O 1
ATOM 797 N N . ALA A 1 94 ? -2.593 -0.096 -8.400 1.00 84.88 94 ALA A N 1
ATOM 798 C CA . ALA A 1 94 ? -3.888 0.534 -8.144 1.00 84.88 94 ALA A CA 1
ATOM 799 C C . ALA A 1 94 ? -5.054 -0.400 -8.497 1.00 84.88 94 ALA A C 1
ATOM 801 O O . ALA A 1 94 ? -5.894 -0.688 -7.643 1.00 84.88 94 ALA A O 1
ATOM 802 N N . ASP A 1 95 ? -5.047 -0.958 -9.708 1.00 87.75 95 ASP A N 1
ATOM 803 C CA . ASP A 1 95 ? -6.094 -1.850 -10.211 1.00 87.75 95 ASP A CA 1
ATOM 804 C C . ASP A 1 95 ? -6.265 -3.077 -9.298 1.00 87.75 95 ASP A C 1
ATOM 806 O O . ASP A 1 95 ? -7.383 -3.514 -9.004 1.00 87.75 95 ASP A O 1
ATOM 810 N N . LYS A 1 96 ? -5.155 -3.621 -8.779 1.00 90.81 96 LYS A N 1
ATOM 811 C CA . LYS A 1 96 ? -5.186 -4.844 -7.968 1.00 90.81 96 LYS A CA 1
ATOM 812 C C . LYS A 1 96 ? -5.471 -4.616 -6.484 1.00 90.81 96 LYS A C 1
ATOM 814 O O . LYS A 1 96 ? -6.040 -5.508 -5.844 1.00 90.81 96 LYS A O 1
ATOM 819 N N . TRP A 1 97 ? -5.069 -3.474 -5.926 1.00 90.06 97 TRP A N 1
ATOM 820 C CA . TRP A 1 97 ? -5.011 -3.277 -4.474 1.00 90.06 97 TRP A CA 1
ATOM 821 C C . TRP A 1 97 ? -5.854 -2.121 -3.936 1.00 90.06 97 TRP A C 1
ATOM 823 O O . TRP A 1 97 ? -6.222 -2.166 -2.761 1.00 90.06 97 TRP A O 1
ATOM 833 N N . TYR A 1 98 ? -6.223 -1.132 -4.756 1.00 86.94 98 TYR A N 1
ATOM 834 C CA . TYR A 1 98 ? -6.953 0.053 -4.290 1.00 86.94 98 TYR A CA 1
ATOM 835 C C . TYR A 1 98 ? -8.261 -0.292 -3.573 1.00 86.94 98 TYR A C 1
ATOM 837 O O . TYR A 1 98 ? -8.456 0.100 -2.425 1.00 86.94 98 TYR A O 1
ATOM 845 N N . HIS A 1 99 ? -9.124 -1.091 -4.205 1.00 83.56 99 HIS A N 1
ATOM 846 C CA . HIS A 1 99 ? -10.424 -1.473 -3.643 1.00 83.56 99 HIS A CA 1
ATOM 847 C C . HIS A 1 99 ? -10.294 -2.212 -2.300 1.00 83.56 99 HIS A C 1
ATOM 849 O O . HIS A 1 99 ? -11.122 -2.027 -1.407 1.00 83.56 99 HIS A O 1
ATOM 855 N N . LYS A 1 100 ? -9.234 -3.015 -2.128 1.00 88.75 100 LYS A N 1
ATOM 856 C CA . LYS A 1 100 ? -8.964 -3.727 -0.872 1.00 88.75 100 LYS A CA 1
ATOM 857 C C . LYS A 1 100 ? -8.597 -2.749 0.229 1.00 88.75 100 LYS A C 1
ATOM 859 O O . LYS A 1 100 ? -9.232 -2.752 1.277 1.00 88.75 100 LYS A O 1
ATOM 864 N N . PHE A 1 101 ? -7.613 -1.884 -0.018 1.00 87.69 101 PHE A N 1
ATOM 865 C CA . PHE A 1 101 ? -7.189 -0.895 0.971 1.00 87.69 101 PHE A CA 1
ATOM 866 C C . PHE A 1 101 ? -8.298 0.104 1.3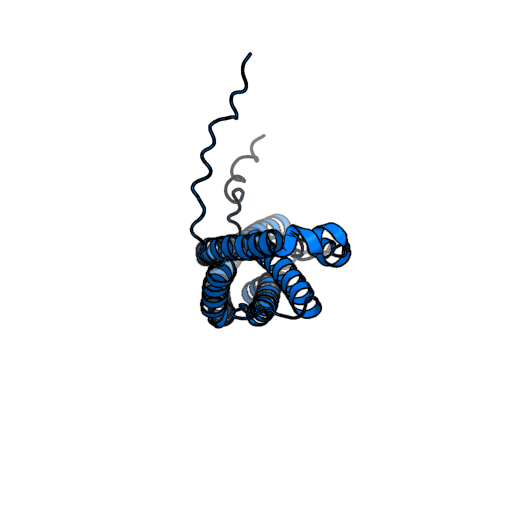04 1.00 87.69 101 PHE A C 1
ATOM 868 O O . PHE A 1 101 ? -8.472 0.443 2.471 1.00 87.69 101 PHE A O 1
ATOM 875 N N . TRP A 1 102 ? -9.108 0.492 0.317 1.00 85.44 102 TRP A N 1
ATOM 876 C CA . TRP A 1 102 ? -10.266 1.356 0.522 1.00 85.44 102 TRP A CA 1
ATOM 877 C C . TRP A 1 102 ? -11.318 0.721 1.439 1.00 85.44 102 TRP A C 1
ATOM 879 O O . TRP A 1 102 ? -11.716 1.339 2.425 1.00 85.44 102 TRP A O 1
ATOM 889 N N . LYS A 1 103 ? -11.701 -0.538 1.188 1.00 86.25 103 LYS A N 1
ATOM 890 C CA . LYS A 1 103 ? -12.624 -1.276 2.065 1.00 86.25 103 LYS A CA 1
ATOM 891 C C . LYS A 1 103 ? -12.064 -1.438 3.479 1.00 86.25 103 LYS A C 1
ATOM 893 O O . LYS A 1 103 ? -12.769 -1.275 4.469 1.00 86.25 103 LYS A O 1
ATOM 898 N N . LEU A 1 104 ? -10.779 -1.754 3.593 1.00 87.81 104 LEU A N 1
ATOM 899 C CA . LEU A 1 104 ? -10.131 -1.906 4.892 1.00 87.81 104 LEU A CA 1
ATOM 900 C C . LEU A 1 104 ? -10.109 -0.573 5.656 1.00 87.81 104 LEU A C 1
ATOM 902 O O . LEU A 1 104 ? -10.327 -0.546 6.867 1.00 87.81 104 LEU A O 1
ATOM 906 N N . ARG A 1 105 ? -9.892 0.541 4.944 1.00 86.69 105 ARG A N 1
ATOM 907 C CA . ARG A 1 105 ? -9.925 1.894 5.506 1.00 86.69 105 ARG A CA 1
ATOM 908 C C . ARG A 1 105 ? -11.299 2.226 6.076 1.00 86.69 105 ARG A C 1
ATOM 910 O O . ARG A 1 105 ? -11.356 2.750 7.186 1.00 86.69 105 ARG A O 1
ATOM 917 N N . SER A 1 106 ? -12.381 1.936 5.352 1.00 84.44 106 SER A N 1
ATOM 918 C CA . SER A 1 106 ? -13.739 2.209 5.839 1.00 84.44 106 SER A CA 1
ATOM 919 C C . SER A 1 106 ? -14.075 1.390 7.085 1.00 84.44 106 SER A C 1
ATOM 921 O O . SER A 1 106 ? -14.621 1.927 8.043 1.00 84.44 106 SER A O 1
ATOM 923 N N . GLU A 1 107 ? -13.684 0.115 7.116 1.00 86.44 107 GLU A N 1
ATOM 924 C CA . GLU A 1 107 ? -13.930 -0.766 8.266 1.00 86.44 107 GLU A CA 1
ATOM 925 C C . GLU A 1 107 ? -13.152 -0.314 9.509 1.00 86.44 107 GLU A C 1
ATOM 927 O O . GLU A 1 107 ? -13.682 -0.298 10.618 1.00 86.44 107 GLU A O 1
ATOM 932 N N . LEU A 1 108 ? -11.903 0.122 9.336 1.00 86.38 108 LEU A N 1
ATOM 933 C CA . LEU A 1 108 ? -11.106 0.641 10.443 1.00 86.38 108 LEU A CA 1
ATOM 934 C C . LEU A 1 108 ? -11.598 2.013 10.929 1.00 86.38 108 LEU A C 1
ATOM 936 O O . LEU A 1 108 ? -11.583 2.274 12.129 1.00 86.38 108 LEU A O 1
ATOM 940 N N . ALA A 1 109 ? -12.081 2.869 10.024 1.00 84.44 109 ALA A N 1
ATOM 941 C CA . ALA A 1 109 ? -12.731 4.126 10.392 1.00 84.44 109 ALA A CA 1
ATOM 942 C C . ALA A 1 109 ? -14.001 3.884 11.222 1.00 84.44 109 ALA A C 1
ATOM 944 O O . ALA A 1 109 ? -14.203 4.564 12.226 1.00 84.44 109 ALA A O 1
ATOM 945 N N . LEU A 1 110 ? -14.798 2.875 10.858 1.00 83.06 110 LEU A N 1
ATOM 946 C CA . LEU A 1 110 ? -15.964 2.460 11.635 1.00 83.06 110 LEU A CA 1
ATOM 947 C C . LEU A 1 110 ? -15.566 1.962 13.032 1.00 83.06 110 LEU A C 1
ATOM 949 O O . LEU A 1 110 ? -16.178 2.364 14.013 1.00 83.06 110 LEU A O 1
ATOM 953 N N . VAL A 1 111 ? -14.516 1.140 13.151 1.00 81.25 111 VAL A N 1
ATOM 954 C CA . VAL A 1 111 ? -14.002 0.696 14.462 1.00 81.25 111 VAL A CA 1
ATOM 955 C C . VAL A 1 111 ? -13.572 1.882 15.330 1.00 81.25 111 VAL A C 1
ATOM 957 O O . VAL A 1 111 ? -13.882 1.904 16.519 1.00 81.25 111 VAL A O 1
ATOM 960 N N . VAL A 1 112 ? -12.885 2.874 14.754 1.00 81.19 112 VAL A N 1
ATOM 961 C CA . VAL A 1 112 ? -12.493 4.100 15.471 1.00 81.19 112 VAL A CA 1
ATOM 962 C C . VAL A 1 112 ? -13.724 4.876 15.939 1.00 81.19 112 VAL A C 1
ATOM 964 O O . VAL A 1 112 ? -13.797 5.207 17.119 1.00 81.19 112 VAL A O 1
ATOM 967 N N . ALA A 1 113 ? -14.708 5.095 15.063 1.00 77.94 113 ALA A N 1
ATOM 968 C CA . ALA A 1 113 ? -15.946 5.785 15.418 1.00 77.94 113 ALA A CA 1
ATOM 969 C C . ALA A 1 113 ? -16.703 5.050 16.536 1.00 77.94 113 ALA A C 1
ATOM 971 O O . ALA A 1 113 ? -17.141 5.666 17.498 1.00 77.94 113 ALA A O 1
ATOM 972 N N . LEU A 1 114 ? -16.802 3.719 16.471 1.00 76.38 114 LEU A N 1
ATOM 973 C CA . LEU A 1 114 ? -17.449 2.920 17.516 1.00 76.38 114 LEU A CA 1
ATOM 974 C C . LEU A 1 114 ? -16.703 2.996 18.857 1.00 76.38 114 LEU A C 1
ATOM 976 O O . LEU A 1 114 ? -17.348 3.020 19.904 1.00 76.38 114 LEU A O 1
ATOM 980 N N . TYR A 1 115 ? -15.367 3.072 18.851 1.00 74.25 115 TYR A N 1
ATOM 981 C CA . TYR A 1 115 ? -14.609 3.352 20.073 1.00 74.25 115 TYR A CA 1
ATOM 982 C C . TYR A 1 115 ? -14.940 4.734 20.635 1.00 74.25 115 TYR A C 1
ATOM 984 O O . TYR A 1 115 ? -15.191 4.830 21.835 1.00 74.25 115 TYR A O 1
ATOM 992 N N . GLU A 1 116 ? -14.993 5.763 19.782 1.00 69.44 116 GLU A N 1
ATOM 993 C CA . GLU A 1 116 ? -15.397 7.117 20.176 1.00 69.44 116 GLU A CA 1
ATOM 994 C C . GLU A 1 116 ? -16.793 7.096 20.801 1.00 69.44 116 GLU A C 1
ATOM 996 O O . GLU A 1 116 ? -16.927 7.534 21.937 1.00 69.44 116 GLU A O 1
ATOM 1001 N N . PHE A 1 117 ? -17.785 6.487 20.138 1.00 67.88 117 PHE A N 1
ATOM 1002 C CA . PHE A 1 117 ? -19.164 6.361 20.626 1.00 67.88 117 PHE A CA 1
ATOM 1003 C C . PHE A 1 117 ? -19.280 5.589 21.946 1.00 67.88 117 PHE A C 1
ATOM 1005 O O . PHE A 1 117 ? -19.994 6.013 22.852 1.00 67.88 117 PHE A O 1
ATOM 1012 N N . SER A 1 118 ? -18.553 4.479 22.092 1.00 63.88 118 SER A N 1
ATOM 1013 C CA . SER A 1 118 ? -18.601 3.659 23.310 1.00 63.88 118 SER A CA 1
ATOM 1014 C C . SER A 1 118 ? -17.943 4.313 24.534 1.00 63.88 118 SER A C 1
ATOM 1016 O O . SER A 1 118 ? -18.137 3.835 25.654 1.00 63.88 118 SER A O 1
ATOM 1018 N N . GLU A 1 119 ? -17.156 5.379 24.338 1.00 61.16 119 GLU A N 1
ATOM 1019 C CA . GLU A 1 119 ? -16.355 6.026 25.386 1.00 61.16 119 GLU A CA 1
ATOM 1020 C C . GLU A 1 119 ? -16.459 7.568 25.372 1.00 61.16 119 GLU A C 1
ATOM 1022 O O . GLU A 1 119 ? -15.599 8.236 25.954 1.00 61.16 119 GLU A O 1
ATOM 1027 N N . ILE A 1 120 ? -17.508 8.136 24.745 1.00 54.38 120 ILE A N 1
ATOM 1028 C CA . ILE A 1 120 ? -17.688 9.590 24.530 1.00 54.38 120 ILE A CA 1
ATOM 1029 C C . ILE A 1 120 ? -17.446 10.380 25.811 1.00 54.38 120 ILE A C 1
ATOM 1031 O O . ILE A 1 120 ? -16.751 11.391 25.782 1.00 54.38 120 ILE A O 1
ATOM 1035 N N . GLU A 1 121 ? -17.967 9.926 26.947 1.00 50.31 121 GLU A N 1
ATOM 1036 C CA . GLU A 1 121 ? -17.902 10.689 28.191 1.00 50.31 121 GLU A CA 1
ATOM 1037 C C . GLU A 1 121 ? -16.489 10.767 28.797 1.00 50.31 121 GLU A C 1
ATOM 1039 O O . GLU A 1 121 ? -16.107 11.806 29.327 1.00 50.31 121 GLU A O 1
ATOM 1044 N N . ASP A 1 122 ? -15.683 9.709 28.679 1.00 56.69 122 ASP A N 1
ATOM 1045 C CA . ASP A 1 122 ? -14.338 9.637 29.271 1.00 56.69 122 ASP A CA 1
ATOM 1046 C C . ASP A 1 122 ? -13.241 10.137 28.316 1.00 56.69 122 ASP A C 1
ATOM 1048 O O . ASP A 1 122 ? -12.214 10.663 28.760 1.00 56.69 122 ASP A O 1
ATOM 1052 N N . ILE A 1 123 ? -13.441 9.980 27.000 1.00 50.34 123 ILE A N 1
ATOM 1053 C CA . ILE A 1 123 ? -12.516 10.469 25.966 1.00 50.34 123 ILE A CA 1
ATOM 1054 C C . ILE A 1 123 ? -12.707 11.975 25.738 1.00 50.34 123 ILE A C 1
ATOM 1056 O O . ILE A 1 123 ? -11.710 12.701 25.665 1.00 50.34 123 ILE A O 1
ATOM 1060 N N . SER A 1 124 ? -13.952 12.474 25.698 1.00 46.62 124 SER A N 1
ATOM 1061 C CA . SER A 1 124 ? -14.228 13.915 25.531 1.00 46.62 124 SER A CA 1
ATOM 1062 C C . SER A 1 124 ? -13.674 14.759 26.682 1.00 46.62 124 SER A C 1
ATOM 1064 O O . SER A 1 124 ? -13.159 15.854 26.448 1.00 46.62 124 SER A O 1
ATOM 1066 N N . LYS A 1 125 ? -13.685 14.220 27.910 1.00 51.19 125 LYS A N 1
ATOM 1067 C CA . LYS A 1 125 ? -13.156 14.885 29.110 1.00 51.19 125 LYS A CA 1
ATOM 1068 C C . LYS A 1 125 ? -11.635 15.037 29.113 1.00 51.19 125 LYS A C 1
ATOM 1070 O O . LYS A 1 125 ? -11.134 15.898 29.829 1.00 51.19 125 LYS A O 1
ATOM 1075 N N . GLN A 1 126 ? -10.880 14.246 28.343 1.00 53.16 126 GLN A N 1
ATOM 1076 C CA . GLN A 1 126 ? -9.418 14.274 28.439 1.00 53.16 126 GLN A CA 1
ATOM 1077 C C . GLN A 1 126 ? -8.681 15.115 27.406 1.00 53.16 126 GLN A C 1
ATOM 1079 O O . GLN A 1 126 ? -7.505 15.347 27.666 1.00 53.16 126 GLN A O 1
ATOM 1084 N N . LYS A 1 127 ? -9.301 15.582 26.301 1.00 47.22 127 LYS A N 1
ATOM 1085 C CA . LYS A 1 127 ? -8.666 16.432 25.253 1.00 47.22 127 LYS A CA 1
ATOM 1086 C C . LYS A 1 127 ? -7.154 16.176 25.069 1.00 47.22 127 LYS A C 1
ATOM 1088 O O . LYS A 1 127 ? -6.372 17.104 24.884 1.00 47.22 127 LYS A O 1
ATOM 1093 N N . SER A 1 128 ? -6.702 14.924 25.168 1.00 49.84 128 SER A N 1
ATOM 1094 C CA . SER A 1 128 ? -5.279 14.640 25.090 1.00 49.84 128 SER A CA 1
ATOM 1095 C C . SER A 1 128 ? -4.979 14.683 23.612 1.00 49.84 128 SER A C 1
ATOM 1097 O O . SER A 1 128 ? -5.430 13.785 22.894 1.00 49.84 128 SER A O 1
ATOM 1099 N N . GLU A 1 129 ? -4.319 15.750 23.164 1.00 48.88 129 GLU A N 1
ATOM 1100 C CA . GLU A 1 129 ? -3.903 15.896 21.778 1.00 48.88 129 GLU A CA 1
ATOM 1101 C C . GLU A 1 129 ? -3.287 14.571 21.338 1.00 48.88 129 GLU A C 1
ATOM 1103 O O . GLU A 1 129 ? -2.246 14.141 21.840 1.00 48.88 129 GLU A O 1
ATOM 1108 N N . ILE A 1 130 ? -3.962 13.884 20.416 1.00 50.78 130 ILE A N 1
ATOM 1109 C CA . ILE A 1 130 ? -3.272 12.958 19.534 1.00 50.78 130 ILE A CA 1
ATOM 1110 C C . ILE A 1 130 ? -2.191 13.836 18.926 1.00 50.78 130 ILE A C 1
ATOM 1112 O O . ILE A 1 130 ? -2.509 14.769 18.188 1.00 50.78 130 ILE A O 1
ATOM 1116 N N . THR A 1 131 ? -0.952 13.652 19.379 1.00 52.88 131 THR A N 1
ATOM 1117 C CA . THR A 1 131 ? 0.123 14.598 19.120 1.00 52.88 131 THR A CA 1
ATOM 1118 C C . THR A 1 131 ? 0.217 14.758 17.619 1.00 52.88 131 THR A C 1
ATOM 1120 O O . THR A 1 131 ? 0.558 13.810 16.909 1.00 52.88 131 THR A O 1
ATOM 1123 N N . LYS A 1 132 ? -0.124 15.959 17.131 1.00 51.50 132 LYS A N 1
ATOM 1124 C CA . LYS A 1 132 ? -0.151 16.271 15.698 1.00 51.50 132 LYS A CA 1
ATOM 1125 C C . LYS A 1 132 ? 1.150 15.849 15.013 1.00 51.50 132 LYS A C 1
ATOM 1127 O O . LYS A 1 132 ? 1.090 15.496 13.848 1.00 51.50 132 LYS A O 1
ATOM 1132 N N . GLY A 1 133 ? 2.271 15.798 15.746 1.00 55.00 133 GLY A N 1
ATOM 1133 C CA . GLY A 1 133 ? 3.570 15.278 15.303 1.00 55.00 133 GLY A CA 1
ATOM 1134 C C . GLY A 1 133 ? 3.539 13.884 14.662 1.00 55.00 133 GLY A C 1
ATOM 1135 O O . GLY A 1 133 ? 4.059 13.716 13.566 1.00 55.00 133 GLY A O 1
ATOM 1136 N N . LEU A 1 134 ? 2.859 12.899 15.266 1.00 53.78 134 LEU A N 1
ATOM 1137 C CA . LEU A 1 134 ? 2.789 11.538 14.700 1.00 53.78 134 LEU A CA 1
ATOM 1138 C C . LEU A 1 134 ? 2.018 11.491 13.371 1.00 53.78 134 LEU A C 1
ATOM 1140 O O . LEU A 1 134 ? 2.264 10.615 12.548 1.00 53.78 134 LEU A O 1
ATOM 1144 N N . ILE A 1 135 ? 1.084 12.425 13.166 1.00 54.19 135 ILE A N 1
ATOM 1145 C CA . ILE A 1 135 ? 0.238 12.509 11.968 1.00 54.19 135 ILE A CA 1
ATOM 1146 C C . ILE A 1 135 ? 0.856 13.454 10.922 1.00 54.19 135 ILE A C 1
ATOM 1148 O O . ILE A 1 135 ? 0.737 13.217 9.724 1.00 54.19 135 ILE A O 1
ATOM 1152 N N . SER A 1 136 ? 1.563 14.507 11.334 1.00 55.94 136 SER A N 1
ATOM 1153 C CA . SER A 1 136 ? 2.153 15.506 10.433 1.00 55.94 136 SER A CA 1
ATOM 1154 C C . SER A 1 136 ? 3.389 14.992 9.686 1.00 55.94 136 SER A C 1
ATOM 1156 O O . SER A 1 136 ? 3.687 15.462 8.585 1.00 55.94 136 SER A O 1
ATOM 1158 N N . GLU A 1 137 ? 4.075 13.981 10.221 1.00 58.16 137 GLU A N 1
ATOM 1159 C CA . GLU A 1 137 ? 5.188 13.282 9.557 1.00 58.16 137 GLU A CA 1
ATOM 1160 C C . GLU A 1 137 ? 4.724 12.335 8.430 1.00 58.16 137 GLU A C 1
ATOM 1162 O O . GLU A 1 137 ? 5.504 11.881 7.577 1.00 58.16 137 GLU A O 1
ATOM 1167 N N . LEU A 1 138 ? 3.423 12.062 8.367 1.00 55.09 138 LEU A N 1
ATOM 1168 C CA . LEU A 1 138 ? 2.807 11.135 7.432 1.00 55.09 138 LEU A CA 1
ATOM 1169 C C . LEU A 1 138 ? 2.448 11.817 6.105 1.00 55.09 138 LEU A C 1
ATOM 1171 O O . LEU A 1 138 ? 1.297 11.900 5.694 1.00 55.09 138 LEU A O 1
ATOM 1175 N N . LYS A 1 139 ? 3.468 12.277 5.372 1.00 58.91 139 LYS A N 1
ATOM 1176 C CA . LYS A 1 139 ? 3.292 12.702 3.970 1.00 58.91 139 LYS A CA 1
ATOM 1177 C C . LYS A 1 139 ? 2.920 11.513 3.070 1.00 58.91 139 LYS A C 1
ATOM 1179 O O . LYS A 1 139 ? 3.541 10.456 3.247 1.00 58.91 139 LYS A O 1
ATOM 1184 N N . PRO A 1 140 ? 2.037 11.692 2.065 1.00 58.25 140 PRO A N 1
ATOM 1185 C CA . PRO A 1 140 ? 1.724 10.666 1.071 1.00 58.25 140 PRO A CA 1
ATOM 1186 C C . PRO A 1 140 ? 2.988 10.022 0.487 1.00 58.25 140 PRO A C 1
ATOM 1188 O O . PRO A 1 140 ? 3.914 10.727 0.079 1.00 58.25 140 PRO A O 1
ATOM 1191 N N . LEU A 1 141 ? 3.038 8.686 0.435 1.00 57.19 141 LEU A N 1
ATOM 1192 C CA . LEU A 1 141 ? 4.206 7.942 -0.070 1.00 57.19 141 LEU A CA 1
ATOM 1193 C C . LEU A 1 141 ? 4.546 8.318 -1.519 1.00 57.19 141 LEU A C 1
ATOM 1195 O O . LEU A 1 141 ? 5.711 8.421 -1.892 1.00 57.19 141 LEU A O 1
ATOM 1199 N N . SER A 1 142 ? 3.516 8.638 -2.300 1.00 51.44 142 SER A N 1
ATOM 1200 C CA . SER A 1 142 ? 3.598 9.152 -3.667 1.00 51.44 142 SER A CA 1
ATOM 1201 C C . SER A 1 142 ? 4.439 10.425 -3.831 1.00 51.44 142 SER A C 1
ATOM 1203 O O . SER A 1 142 ? 4.972 10.651 -4.916 1.00 51.44 142 SER A O 1
ATOM 1205 N N . LEU A 1 143 ? 4.563 11.252 -2.787 1.00 46.59 143 LEU A N 1
ATOM 1206 C CA . LEU A 1 143 ? 5.322 12.509 -2.802 1.00 46.59 143 LEU A CA 1
ATOM 1207 C C . LEU A 1 143 ? 6.789 12.332 -2.377 1.00 46.59 143 LEU A C 1
ATOM 1209 O O . LEU A 1 143 ? 7.565 13.283 -2.441 1.00 46.59 143 LEU A O 1
ATOM 1213 N N . ARG A 1 144 ? 7.187 11.130 -1.936 1.00 48.19 144 ARG A N 1
ATOM 1214 C CA . ARG A 1 144 ? 8.553 10.830 -1.463 1.00 48.19 144 ARG A CA 1
ATOM 1215 C C . ARG A 1 144 ? 9.469 10.292 -2.569 1.00 48.19 144 ARG A C 1
ATOM 1217 O O . ARG A 1 144 ? 10.668 10.140 -2.353 1.00 48.19 144 ARG A O 1
ATOM 1224 N N . ILE A 1 145 ? 8.921 10.048 -3.758 1.00 47.62 145 ILE A N 1
ATOM 1225 C CA . ILE A 1 145 ? 9.620 9.445 -4.894 1.00 47.62 145 ILE A CA 1
ATOM 1226 C C . ILE A 1 145 ? 10.422 10.532 -5.615 1.00 47.62 145 ILE A C 1
ATOM 1228 O O . ILE A 1 145 ? 9.868 11.356 -6.346 1.00 47.62 145 ILE A O 1
ATOM 1232 N N . LYS A 1 146 ? 11.742 10.551 -5.417 1.00 41.72 146 LYS A N 1
ATOM 1233 C CA . LYS A 1 146 ? 12.636 11.458 -6.146 1.00 41.72 146 LYS A CA 1
ATOM 1234 C C . LYS A 1 146 ? 12.943 10.867 -7.524 1.00 41.72 146 LYS A C 1
ATOM 1236 O O . LYS A 1 146 ? 13.398 9.736 -7.647 1.00 41.72 146 LYS A O 1
ATOM 1241 N N . GLY A 1 147 ? 12.692 11.633 -8.586 1.00 40.91 147 GLY A N 1
ATOM 1242 C CA . GLY A 1 147 ? 13.237 11.315 -9.908 1.00 40.91 147 GLY A CA 1
ATOM 1243 C C . GLY A 1 147 ? 14.772 11.400 -9.905 1.00 40.91 147 GLY A C 1
ATOM 1244 O O . GLY A 1 147 ? 15.332 12.104 -9.058 1.00 40.91 147 GLY A O 1
ATOM 1245 N N . PRO A 1 148 ? 15.467 10.715 -10.833 1.00 39.84 148 PRO A N 1
ATOM 1246 C CA . PRO A 1 148 ? 16.916 10.833 -10.958 1.00 39.84 148 PRO A CA 1
ATOM 1247 C C . PRO A 1 148 ? 17.317 12.301 -11.144 1.00 39.84 148 PRO A C 1
ATOM 1249 O O . PRO A 1 148 ? 16.654 13.062 -11.857 1.00 39.84 148 PRO A O 1
ATOM 1252 N N . ARG A 1 149 ? 18.389 12.709 -10.454 1.00 42.66 149 ARG A N 1
ATOM 1253 C CA . ARG A 1 149 ? 18.863 14.099 -10.446 1.00 42.66 149 ARG A CA 1
ATOM 1254 C C . ARG A 1 149 ? 19.229 14.549 -11.863 1.00 42.66 149 ARG A C 1
ATOM 1256 O O . ARG A 1 149 ? 19.755 13.777 -12.661 1.00 42.66 149 ARG A O 1
ATOM 1263 N N . LYS A 1 150 ? 18.953 15.823 -12.166 1.00 40.88 150 LYS A N 1
ATOM 1264 C CA . LYS A 1 150 ? 19.292 16.462 -13.445 1.00 40.88 150 LYS A CA 1
ATOM 1265 C C . LYS A 1 150 ? 20.811 16.315 -13.674 1.00 40.88 150 LYS A C 1
ATOM 1267 O O . LYS A 1 150 ? 21.569 16.773 -12.821 1.00 40.88 150 LYS A O 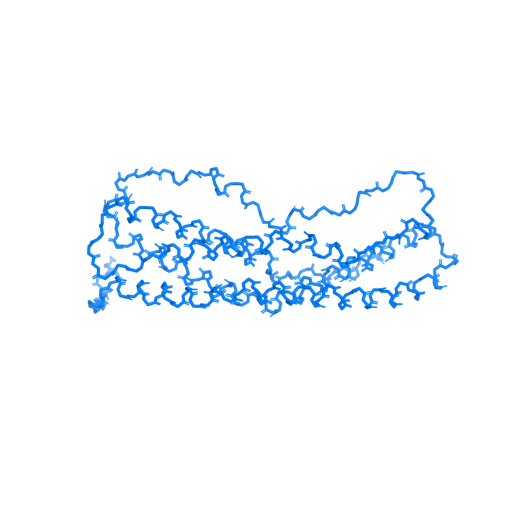1
ATOM 1272 N N . PRO A 1 151 ? 21.270 15.683 -14.768 1.00 43.34 151 PRO A N 1
ATOM 1273 C CA . PRO A 1 151 ? 22.699 15.534 -15.008 1.00 43.34 151 PRO A CA 1
ATOM 1274 C C . PRO A 1 151 ? 23.340 16.901 -15.286 1.00 43.34 151 PRO A C 1
ATOM 1276 O O . PRO A 1 151 ? 22.788 17.735 -16.008 1.00 43.34 151 PRO A O 1
ATOM 1279 N N . THR A 1 152 ? 24.506 17.133 -14.690 1.00 47.66 152 THR A N 1
ATOM 1280 C CA . THR A 1 152 ? 25.336 18.331 -14.853 1.00 47.66 152 THR A CA 1
ATOM 1281 C C . THR A 1 152 ? 26.103 18.268 -16.176 1.00 47.66 152 THR A C 1
ATOM 1283 O O .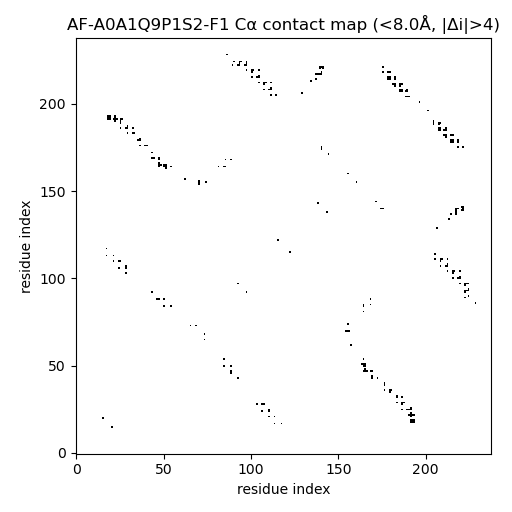 THR A 1 152 ? 26.908 17.366 -16.350 1.00 47.66 152 THR A O 1
ATOM 1286 N N . LYS A 1 153 ? 25.832 19.213 -17.097 1.00 49.34 153 LYS A N 1
ATOM 1287 C CA . LYS A 1 153 ? 26.596 19.682 -18.292 1.00 49.34 153 LYS A CA 1
ATOM 1288 C C . LYS A 1 153 ? 27.518 18.715 -19.095 1.00 49.34 153 LYS A C 1
ATOM 1290 O O . LYS A 1 153 ? 28.265 19.187 -19.945 1.00 49.34 153 LYS A O 1
ATOM 1295 N N . LYS A 1 154 ? 27.483 17.393 -18.916 1.00 52.28 154 LYS A N 1
ATOM 1296 C CA . LYS A 1 154 ? 28.234 16.409 -19.716 1.00 52.28 154 LYS A CA 1
ATOM 1297 C C . LYS A 1 154 ? 27.401 15.929 -20.905 1.00 52.28 154 LYS A C 1
ATOM 1299 O O . LYS A 1 154 ? 26.185 15.771 -20.796 1.00 52.28 154 LYS A O 1
ATOM 1304 N N . LYS A 1 155 ? 28.067 15.670 -22.040 1.00 57.53 155 LYS A N 1
ATOM 1305 C CA . LYS A 1 155 ? 27.488 14.925 -23.171 1.00 57.53 155 LYS A CA 1
ATOM 1306 C C . LYS A 1 155 ? 27.029 13.558 -22.650 1.00 57.53 155 LYS A C 1
ATOM 1308 O O . LYS A 1 155 ? 27.863 12.772 -22.223 1.00 57.53 155 LYS A O 1
ATOM 1313 N N . ILE A 1 156 ? 25.721 13.310 -22.664 1.00 56.31 156 ILE A N 1
ATOM 1314 C CA . ILE A 1 156 ? 25.125 12.044 -22.223 1.00 56.31 156 ILE A CA 1
ATOM 1315 C C . ILE A 1 156 ? 25.373 10.997 -23.309 1.00 56.31 156 ILE A C 1
ATOM 1317 O O . ILE A 1 156 ? 24.891 11.145 -24.436 1.00 56.31 156 ILE A O 1
ATOM 1321 N N . LEU A 1 157 ? 26.135 9.954 -22.989 1.00 58.41 157 LEU A N 1
ATOM 1322 C CA . LEU A 1 157 ? 26.339 8.801 -23.862 1.00 58.41 157 LEU A CA 1
ATOM 1323 C C . LEU A 1 157 ? 25.249 7.755 -23.604 1.00 58.41 157 LEU A C 1
ATOM 1325 O O . LEU A 1 157 ? 24.683 7.691 -22.520 1.00 58.41 157 LEU A O 1
ATOM 1329 N N . ILE A 1 158 ? 24.977 6.885 -24.582 1.00 54.97 158 ILE A N 1
ATOM 1330 C CA . ILE A 1 158 ? 23.975 5.806 -24.449 1.00 54.97 158 ILE A CA 1
ATOM 1331 C C . ILE A 1 158 ? 24.295 4.891 -23.255 1.00 54.97 158 ILE A C 1
ATOM 1333 O O . ILE A 1 158 ? 23.394 4.483 -22.531 1.00 54.97 158 ILE A O 1
ATOM 1337 N N . ARG A 1 159 ? 25.583 4.632 -23.000 1.00 54.94 159 ARG A N 1
ATOM 1338 C CA . ARG A 1 159 ? 26.050 3.855 -21.839 1.00 54.94 159 ARG A CA 1
ATOM 1339 C C . ARG A 1 159 ? 25.766 4.522 -20.486 1.00 54.94 159 ARG A C 1
ATOM 1341 O O . ARG A 1 159 ? 25.694 3.824 -19.483 1.00 54.94 159 ARG A O 1
ATOM 1348 N N . ASP A 1 160 ? 25.587 5.844 -20.466 1.00 52.84 160 ASP A N 1
ATOM 1349 C CA . ASP A 1 160 ? 25.278 6.615 -19.253 1.00 52.84 160 ASP A CA 1
ATOM 1350 C C . ASP A 1 160 ? 23.775 6.554 -18.920 1.00 52.84 160 ASP A C 1
ATOM 1352 O O . ASP A 1 160 ? 23.338 7.017 -17.869 1.00 52.84 160 ASP A O 1
ATOM 1356 N N . ILE A 1 161 ? 22.978 5.965 -19.815 1.00 59.53 161 ILE A N 1
ATOM 1357 C CA . ILE A 1 161 ? 21.541 5.748 -19.681 1.00 59.53 161 ILE A CA 1
ATOM 1358 C C . ILE A 1 161 ? 21.296 4.298 -19.220 1.00 59.53 161 ILE A C 1
ATOM 1360 O O . ILE A 1 161 ? 20.550 3.529 -19.826 1.00 59.53 161 ILE A O 1
ATOM 1364 N N . LYS A 1 162 ? 21.975 3.889 -18.143 1.00 64.56 162 LYS A N 1
ATOM 1365 C CA . LYS A 1 162 ? 21.685 2.628 -17.453 1.00 64.56 162 LYS A CA 1
ATOM 1366 C C . LYS A 1 162 ? 20.655 2.916 -16.367 1.00 64.56 162 LYS A C 1
ATOM 1368 O O . LYS A 1 162 ? 20.888 3.748 -15.495 1.00 64.56 162 LYS A O 1
ATOM 1373 N N . TYR A 1 163 ? 19.505 2.262 -16.443 1.00 71.00 163 TYR A N 1
ATOM 1374 C CA . TYR A 1 163 ? 18.433 2.429 -15.472 1.00 71.00 163 TYR A CA 1
ATOM 1375 C C . TYR A 1 163 ? 17.768 1.087 -15.242 1.00 71.00 163 TYR A C 1
ATOM 1377 O O . TYR A 1 163 ? 17.205 0.509 -16.174 1.00 71.00 163 TYR A O 1
ATOM 1385 N N . ASP A 1 164 ? 17.889 0.594 -14.015 1.00 81.62 164 ASP A N 1
ATOM 1386 C CA . ASP A 1 164 ? 17.217 -0.622 -13.597 1.00 81.62 164 ASP A CA 1
ATOM 1387 C C . ASP A 1 164 ? 15.788 -0.259 -13.164 1.00 81.62 164 ASP A C 1
ATOM 1389 O O . ASP A 1 164 ? 15.556 0.390 -12.141 1.00 81.62 164 ASP A O 1
ATOM 1393 N N . ILE A 1 165 ? 14.822 -0.596 -14.022 1.00 83.00 165 ILE A N 1
ATOM 1394 C CA . ILE A 1 165 ? 13.407 -0.307 -13.777 1.00 83.00 165 ILE A CA 1
ATOM 1395 C C . ILE A 1 165 ? 12.840 -1.174 -12.648 1.00 83.00 165 ILE A C 1
ATOM 1397 O O . ILE A 1 165 ? 11.915 -0.727 -11.972 1.00 83.00 165 ILE A O 1
ATOM 1401 N N . GLU A 1 166 ? 13.392 -2.374 -12.435 1.00 84.50 166 GLU A N 1
ATOM 1402 C CA . GLU A 1 166 ? 12.978 -3.284 -11.368 1.00 84.50 166 GLU A CA 1
ATOM 1403 C C . GLU A 1 166 ? 13.368 -2.688 -10.022 1.00 84.50 166 GLU A C 1
ATOM 1405 O O . GLU A 1 166 ? 12.493 -2.439 -9.194 1.00 84.50 166 GLU A O 1
ATOM 1410 N N . GLU A 1 167 ? 14.652 -2.365 -9.846 1.00 84.75 167 GLU A N 1
ATOM 1411 C CA . GLU A 1 167 ? 15.166 -1.750 -8.617 1.00 84.75 167 GLU A CA 1
ATOM 1412 C C . GLU A 1 167 ? 14.409 -0.457 -8.301 1.00 84.75 167 GLU A C 1
ATOM 1414 O O . GLU A 1 167 ? 13.862 -0.292 -7.213 1.00 84.75 167 GLU A O 1
ATOM 1419 N N . ALA A 1 168 ? 14.254 0.424 -9.291 1.00 78.69 168 ALA A N 1
ATOM 1420 C CA . ALA A 1 168 ? 13.576 1.691 -9.070 1.00 78.69 168 ALA A CA 1
ATOM 1421 C C . ALA A 1 168 ? 12.068 1.560 -8.792 1.00 78.69 168 ALA A C 1
ATOM 1423 O O . ALA A 1 168 ? 11.482 2.427 -8.137 1.00 78.69 168 ALA A O 1
ATOM 1424 N N . PHE A 1 169 ? 11.407 0.523 -9.315 1.00 84.75 169 PHE A N 1
ATOM 1425 C CA . PHE A 1 169 ? 10.018 0.230 -8.964 1.00 84.75 169 PHE A CA 1
ATOM 1426 C C . PHE A 1 169 ? 9.917 -0.322 -7.537 1.00 84.75 169 PHE A C 1
ATOM 1428 O O . PHE A 1 169 ? 9.040 0.106 -6.785 1.00 84.75 169 PHE A O 1
ATOM 1435 N N . LEU A 1 170 ? 10.823 -1.219 -7.140 1.00 86.00 170 LEU A N 1
ATOM 1436 C CA . LEU A 1 170 ? 10.851 -1.786 -5.792 1.00 86.00 170 LEU A CA 1
ATOM 1437 C C . LEU A 1 170 ? 11.151 -0.718 -4.735 1.00 86.00 170 LEU A C 1
ATOM 1439 O O . LEU A 1 170 ? 10.404 -0.612 -3.765 1.00 86.00 170 LEU A O 1
ATOM 1443 N N . GLU A 1 171 ? 12.138 0.153 -4.958 1.00 84.00 171 GLU A N 1
ATOM 1444 C CA . GLU A 1 171 ? 12.419 1.302 -4.080 1.00 84.00 171 GLU A CA 1
ATOM 1445 C C . GLU A 1 171 ? 11.195 2.215 -3.904 1.00 84.00 171 GLU A C 1
ATOM 1447 O O . GLU A 1 171 ? 10.920 2.730 -2.819 1.00 84.00 171 GLU A O 1
ATOM 1452 N N . MET A 1 172 ? 10.429 2.416 -4.979 1.00 80.06 172 MET A N 1
ATOM 1453 C CA . MET A 1 172 ? 9.218 3.235 -4.960 1.00 80.06 172 MET A CA 1
ATOM 1454 C C . MET A 1 172 ? 8.104 2.613 -4.102 1.00 80.06 172 MET A C 1
ATOM 1456 O O . MET A 1 172 ? 7.324 3.341 -3.482 1.00 80.06 172 MET A O 1
ATOM 1460 N N . ILE A 1 173 ? 8.005 1.285 -4.087 1.00 83.56 173 ILE A N 1
ATOM 1461 C CA . ILE A 1 173 ? 6.920 0.533 -3.448 1.00 83.56 173 ILE A CA 1
ATOM 1462 C C . ILE A 1 173 ? 7.266 0.097 -2.019 1.00 83.56 173 ILE A C 1
ATOM 1464 O O . ILE A 1 173 ? 6.367 -0.019 -1.185 1.00 83.56 173 ILE A O 1
ATOM 1468 N N . GLN A 1 174 ? 8.548 -0.038 -1.688 1.00 84.50 174 GLN A N 1
ATOM 1469 C CA . GLN A 1 174 ? 9.034 -0.453 -0.372 1.00 84.50 174 GLN A CA 1
ATOM 1470 C C . GLN A 1 174 ? 8.403 0.320 0.810 1.00 84.50 174 GLN A C 1
ATOM 1472 O O . GLN A 1 174 ? 7.974 -0.317 1.777 1.00 84.50 174 GLN A O 1
ATOM 1477 N N . PRO A 1 175 ? 8.226 1.659 0.769 1.00 84.25 175 PRO A N 1
ATOM 1478 C CA . PRO A 1 175 ? 7.549 2.372 1.853 1.00 84.25 175 PRO A CA 1
ATOM 1479 C C . PRO A 1 175 ? 6.094 1.930 2.078 1.00 84.25 175 PRO A C 1
ATOM 1481 O O . PRO A 1 175 ? 5.596 1.986 3.203 1.00 84.25 175 PRO A O 1
ATOM 1484 N N . MET A 1 176 ? 5.399 1.501 1.020 1.00 86.62 176 MET A N 1
ATOM 1485 C CA . MET A 1 176 ? 4.033 0.984 1.114 1.00 86.62 176 MET A CA 1
ATOM 1486 C C . MET A 1 176 ? 4.016 -0.381 1.800 1.00 86.62 176 MET A C 1
ATOM 1488 O O . MET A 1 176 ? 3.150 -0.625 2.639 1.00 86.62 176 MET A O 1
ATOM 1492 N N . GLU A 1 177 ? 4.970 -1.256 1.484 1.00 87.06 177 GLU A N 1
ATOM 1493 C CA . GLU A 1 177 ? 5.096 -2.574 2.115 1.00 87.06 177 GLU A CA 1
ATOM 1494 C C . GLU A 1 177 ? 5.374 -2.443 3.613 1.00 87.06 177 GLU A C 1
ATOM 1496 O O . GLU A 1 177 ? 4.649 -3.025 4.422 1.00 87.06 177 GLU A O 1
ATOM 1501 N N . ILE A 1 178 ? 6.327 -1.582 3.987 1.00 87.31 178 ILE A N 1
ATOM 1502 C CA . ILE A 1 178 ? 6.643 -1.274 5.388 1.00 87.31 178 ILE A CA 1
ATOM 1503 C C . ILE A 1 178 ? 5.392 -0.780 6.120 1.00 87.31 178 ILE A C 1
ATOM 1505 O O . ILE A 1 178 ? 5.004 -1.346 7.142 1.00 87.31 178 ILE A O 1
ATOM 1509 N N . LYS A 1 179 ? 4.689 0.221 5.569 1.00 87.44 179 LYS A N 1
ATOM 1510 C CA . LYS A 1 179 ? 3.464 0.746 6.195 1.00 87.44 179 LYS A CA 1
ATOM 1511 C C . LYS A 1 179 ? 2.361 -0.305 6.291 1.00 87.44 179 LYS A C 1
ATOM 1513 O O . LYS A 1 179 ? 1.601 -0.302 7.259 1.00 87.44 179 LYS A O 1
ATOM 1518 N N . THR A 1 180 ? 2.276 -1.224 5.333 1.00 89.06 180 THR A N 1
ATOM 1519 C CA . THR A 1 180 ? 1.311 -2.332 5.366 1.00 89.06 180 THR A CA 1
ATOM 1520 C C . THR A 1 180 ? 1.625 -3.306 6.507 1.00 89.06 180 THR A C 1
ATOM 1522 O O . THR A 1 180 ? 0.710 -3.742 7.209 1.00 89.06 180 THR A O 1
ATOM 1525 N N . ILE A 1 181 ? 2.907 -3.605 6.744 1.00 88.94 181 ILE A N 1
ATOM 1526 C CA . ILE A 1 181 ? 3.369 -4.440 7.864 1.00 88.94 181 ILE A CA 1
ATOM 1527 C C . ILE A 1 181 ? 3.077 -3.759 9.206 1.00 88.94 181 ILE A C 1
ATOM 1529 O O . ILE A 1 181 ? 2.459 -4.376 10.074 1.00 88.94 181 ILE A O 1
ATOM 1533 N N . GLU A 1 182 ? 3.438 -2.482 9.352 1.00 89.06 182 GLU A N 1
ATOM 1534 C CA . GLU A 1 182 ? 3.167 -1.707 10.570 1.00 89.06 182 GLU A CA 1
ATOM 1535 C C . GLU A 1 182 ? 1.658 -1.640 10.872 1.00 89.06 182 GLU A C 1
ATOM 1537 O O . GLU A 1 182 ? 1.226 -1.841 12.009 1.00 89.06 182 GLU A O 1
ATOM 1542 N N . THR A 1 183 ? 0.830 -1.428 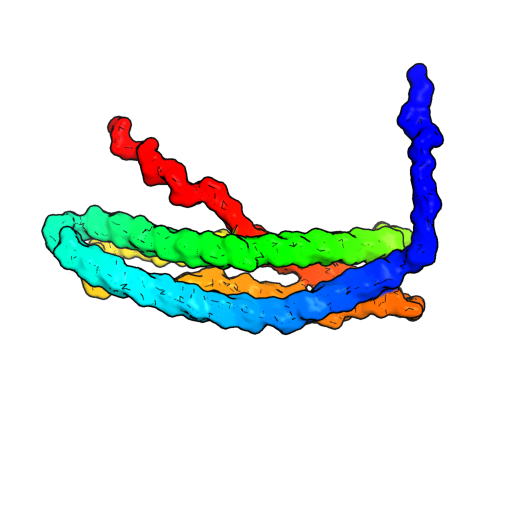9.841 1.00 89.69 183 THR A N 1
ATOM 1543 C CA . THR A 1 183 ? -0.637 -1.420 9.973 1.00 89.69 183 THR A CA 1
ATOM 1544 C C . THR A 1 183 ? -1.159 -2.772 10.458 1.00 89.69 183 THR A C 1
ATOM 1546 O O . THR A 1 183 ? -1.995 -2.818 11.361 1.00 89.69 183 THR A O 1
ATOM 1549 N N . ARG A 1 184 ? -0.648 -3.886 9.910 1.00 89.62 184 ARG A N 1
ATOM 1550 C CA . ARG A 1 184 ? -1.009 -5.240 10.362 1.00 89.62 184 ARG A CA 1
ATOM 1551 C C . ARG A 1 184 ? -0.691 -5.430 11.844 1.00 89.62 184 ARG A C 1
ATOM 1553 O O . ARG A 1 184 ? -1.510 -5.987 12.571 1.00 89.62 184 ARG A O 1
ATOM 1560 N N . GLU A 1 185 ? 0.475 -4.987 12.305 1.00 89.75 185 GLU A N 1
ATOM 1561 C CA . GLU A 1 185 ? 0.856 -5.116 13.716 1.00 89.75 185 GLU A CA 1
ATOM 1562 C C . GLU A 1 185 ? -0.073 -4.336 14.645 1.00 89.75 185 GLU A C 1
ATOM 1564 O O . GLU A 1 185 ? -0.453 -4.846 15.700 1.00 89.75 185 GLU A O 1
ATOM 1569 N N . LEU A 1 186 ? -0.477 -3.128 14.247 1.00 88.94 186 LEU A N 1
ATOM 1570 C CA . LEU A 1 186 ? -1.453 -2.331 14.991 1.00 88.94 186 LEU A CA 1
ATOM 1571 C C . LEU A 1 186 ? -2.824 -3.019 15.026 1.00 88.94 186 LEU A C 1
ATOM 1573 O O . LEU A 1 186 ? -3.401 -3.169 16.101 1.00 88.94 186 LEU A O 1
ATOM 1577 N N . ILE A 1 187 ? -3.306 -3.533 13.889 1.00 87.44 187 ILE A N 1
ATOM 1578 C CA . ILE A 1 187 ? -4.570 -4.285 13.806 1.00 87.44 187 ILE A CA 1
ATOM 1579 C C . ILE A 1 187 ? -4.528 -5.550 14.674 1.00 87.44 187 ILE A C 1
ATOM 1581 O O . ILE A 1 187 ? -5.494 -5.864 15.373 1.00 87.44 187 ILE A O 1
ATOM 1585 N N . ASN A 1 188 ? -3.402 -6.263 14.700 1.00 85.69 188 ASN A N 1
ATOM 1586 C CA . ASN A 1 188 ? -3.236 -7.443 15.548 1.00 85.69 188 ASN A CA 1
ATOM 1587 C C . ASN A 1 188 ? -3.279 -7.095 17.044 1.00 85.69 188 ASN A C 1
ATOM 1589 O O . ASN A 1 188 ? -3.801 -7.881 17.837 1.00 85.69 188 ASN A O 1
ATOM 1593 N N . LYS A 1 189 ? -2.827 -5.900 17.438 1.00 84.06 189 LYS A N 1
ATOM 1594 C CA . LYS A 1 189 ? -2.920 -5.399 18.822 1.00 84.06 189 LYS A CA 1
ATOM 1595 C C . LYS A 1 189 ? -4.342 -4.986 19.227 1.00 84.06 189 LYS A C 1
ATOM 1597 O O . LYS A 1 189 ? -4.635 -4.944 20.424 1.00 84.06 189 LYS A O 1
ATOM 1602 N N . LEU A 1 190 ? -5.252 -4.751 18.275 1.00 81.62 190 LEU A N 1
ATOM 1603 C CA . LEU A 1 190 ? -6.656 -4.441 18.570 1.00 81.62 190 LEU A CA 1
ATOM 1604 C C . LEU A 1 190 ? -7.350 -5.661 19.168 1.00 81.62 190 LEU A C 1
ATOM 1606 O O . LEU A 1 190 ? -7.583 -6.646 18.480 1.00 81.62 190 LEU A O 1
ATOM 1610 N N . ILE A 1 191 ? -7.689 -5.614 20.451 1.00 67.19 191 ILE A N 1
ATOM 1611 C CA . ILE A 1 191 ? -8.436 -6.679 21.128 1.00 67.19 191 ILE A CA 1
ATOM 1612 C C . ILE A 1 191 ? -9.915 -6.275 21.200 1.00 67.19 191 ILE A C 1
ATOM 1614 O O . ILE A 1 191 ? -10.253 -5.170 21.632 1.00 67.19 191 ILE A O 1
ATOM 1618 N N . ALA A 1 192 ? -10.787 -7.215 20.854 1.00 62.94 192 ALA A N 1
ATOM 1619 C CA . ALA A 1 192 ? -12.228 -7.142 21.045 1.00 62.94 192 ALA A CA 1
ATOM 1620 C C . ALA A 1 192 ? -12.606 -7.323 22.532 1.00 62.94 192 ALA A C 1
ATOM 1622 O O . ALA A 1 192 ? -12.220 -8.338 23.119 1.00 62.94 192 ALA A O 1
ATOM 1623 N N . PRO A 1 193 ? -13.319 -6.392 23.189 1.00 55.28 193 PRO A N 1
ATOM 1624 C CA . PRO A 1 193 ? -13.803 -6.622 24.546 1.00 55.28 193 PRO A CA 1
ATOM 1625 C C . PRO A 1 193 ? -15.024 -7.549 24.527 1.00 55.28 193 PRO A C 1
ATOM 1627 O O . PRO A 1 193 ? -16.071 -7.156 24.038 1.00 55.28 193 PRO A O 1
ATOM 1630 N N . SER A 1 194 ? -14.925 -8.734 25.129 1.00 53.22 194 SER A N 1
ATOM 1631 C CA . SER A 1 194 ? -16.098 -9.486 25.619 1.00 53.22 194 SER A CA 1
ATOM 1632 C C . SER A 1 194 ? -16.362 -9.244 27.115 1.00 53.22 194 SER A C 1
ATOM 1634 O O . SER A 1 194 ? -17.353 -9.707 27.666 1.00 53.22 194 SER A O 1
ATOM 1636 N N . LYS A 1 195 ? -15.459 -8.520 27.796 1.00 58.22 195 LYS A N 1
ATOM 1637 C CA . LYS A 1 195 ? -15.514 -8.180 29.229 1.00 58.22 195 LYS A CA 1
ATOM 1638 C C . LYS A 1 195 ? -15.097 -6.722 29.453 1.00 58.22 195 LYS A C 1
ATOM 1640 O O . LYS A 1 195 ? -14.393 -6.142 28.623 1.00 58.22 195 LYS A O 1
ATOM 1645 N N . LYS A 1 196 ? -15.482 -6.140 30.600 1.00 64.56 196 LYS A N 1
ATOM 1646 C CA . LYS A 1 196 ? -15.002 -4.816 31.045 1.00 64.56 196 LYS A CA 1
ATOM 1647 C C . LYS A 1 196 ? -13.469 -4.811 31.118 1.00 64.56 196 LYS A C 1
ATOM 1649 O O . LYS A 1 196 ? -12.866 -5.630 31.805 1.00 64.56 196 LYS A O 1
ATOM 1654 N N . LEU A 1 197 ? -12.841 -3.875 30.412 1.00 69.19 197 LEU A N 1
ATOM 1655 C CA . LEU A 1 197 ? -11.390 -3.674 30.39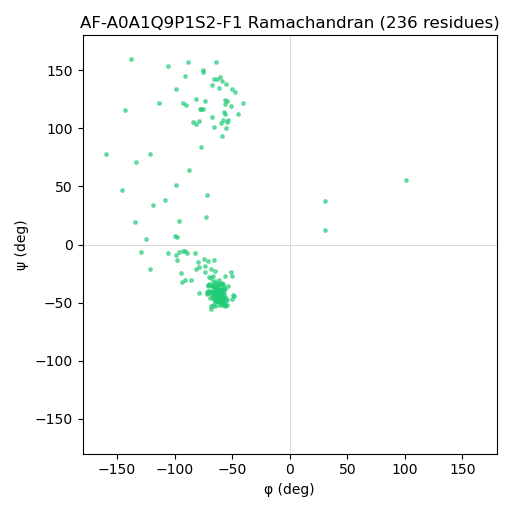7 1.00 69.19 197 LEU A CA 1
ATOM 1656 C C . LEU A 1 197 ? -11.002 -2.436 31.194 1.00 69.19 197 LEU A C 1
ATOM 1658 O O . LEU A 1 197 ? -11.765 -1.472 31.258 1.00 69.19 197 LEU A O 1
ATOM 1662 N N . LYS A 1 198 ? -9.774 -2.435 31.722 1.00 73.94 198 LYS A N 1
ATOM 1663 C CA . LYS A 1 198 ? -9.172 -1.253 32.351 1.00 73.94 198 LYS A CA 1
ATOM 1664 C C . LYS A 1 198 ? -9.101 -0.084 31.354 1.00 73.94 198 LYS A C 1
ATOM 1666 O O . LYS A 1 198 ? -8.746 -0.280 30.189 1.00 73.94 198 LYS A O 1
ATOM 1671 N N . ILE A 1 199 ? -9.369 1.133 31.832 1.00 71.81 199 ILE A N 1
ATOM 1672 C CA . ILE A 1 199 ? -9.398 2.375 31.031 1.00 71.81 199 ILE A CA 1
ATOM 1673 C C . ILE A 1 199 ? -8.063 2.631 30.311 1.00 71.81 199 ILE A C 1
ATOM 1675 O O . ILE A 1 199 ? -8.044 3.033 29.150 1.00 71.81 199 ILE A O 1
ATOM 1679 N N . THR A 1 200 ? -6.930 2.341 30.955 1.00 74.38 200 THR A N 1
ATOM 1680 C CA . THR A 1 200 ? -5.592 2.500 30.353 1.00 74.38 200 THR A CA 1
ATOM 1681 C C . THR A 1 200 ? -5.411 1.654 29.091 1.00 74.38 200 THR A C 1
ATOM 1683 O O . THR A 1 200 ? -4.838 2.111 28.102 1.00 74.38 200 THR A O 1
ATOM 1686 N N . ILE A 1 201 ? -5.954 0.435 29.093 1.00 77.31 201 ILE A N 1
ATOM 1687 C CA . ILE A 1 201 ? -5.894 -0.492 27.960 1.00 77.31 201 ILE A CA 1
ATOM 1688 C C . ILE A 1 201 ? -6.803 -0.008 26.824 1.00 77.31 201 ILE A C 1
ATOM 1690 O O . ILE A 1 201 ? -6.399 -0.060 25.665 1.00 77.31 201 ILE A O 1
ATOM 1694 N N . LYS A 1 202 ? -8.003 0.492 27.146 1.00 73.25 202 LYS A N 1
ATOM 1695 C CA . LYS A 1 202 ? -8.947 1.068 26.173 1.00 73.25 202 LYS A CA 1
ATOM 1696 C C . LYS A 1 202 ? -8.334 2.255 25.422 1.00 73.25 202 LYS A C 1
ATOM 1698 O O . LYS A 1 202 ? -8.265 2.232 24.196 1.00 73.25 202 LYS A O 1
ATOM 1703 N N . LYS A 1 203 ? -7.736 3.204 26.152 1.00 74.31 203 LYS A N 1
ATOM 1704 C CA . LYS A 1 203 ? -7.042 4.372 25.577 1.00 74.31 203 LYS A CA 1
ATOM 1705 C C . LYS A 1 203 ? -5.881 3.990 24.663 1.00 74.31 203 LYS A C 1
ATOM 1707 O O . LYS A 1 203 ? -5.724 4.573 23.594 1.00 74.31 203 LYS A O 1
ATOM 1712 N N . LYS A 1 204 ? -5.070 3.002 25.058 1.00 78.38 204 LYS A N 1
ATOM 1713 C CA . LYS A 1 204 ? -3.975 2.504 24.210 1.00 78.38 204 LYS A CA 1
ATOM 1714 C C . LYS A 1 204 ? -4.504 1.930 22.891 1.00 78.38 204 LYS A C 1
ATOM 1716 O O . LYS A 1 204 ? -3.977 2.260 21.839 1.00 78.38 204 LYS A O 1
ATOM 1721 N N . ARG A 1 205 ? -5.581 1.141 22.936 1.00 76.75 205 ARG A N 1
ATOM 1722 C CA . ARG A 1 205 ? -6.196 0.554 21.732 1.00 76.75 205 ARG A CA 1
ATOM 1723 C C . ARG A 1 205 ? -6.803 1.595 20.811 1.00 76.75 205 ARG A C 1
ATOM 1725 O O . ARG A 1 205 ? -6.650 1.476 19.604 1.00 76.75 205 ARG A O 1
ATOM 1732 N N . PHE A 1 206 ? -7.464 2.603 21.371 1.00 78.69 206 PHE A N 1
ATOM 1733 C CA . PHE A 1 206 ? -7.980 3.716 20.585 1.00 78.69 206 PHE A CA 1
ATOM 1734 C C . PHE A 1 206 ? -6.851 4.413 19.813 1.00 78.69 206 PHE A C 1
ATOM 1736 O O . PHE A 1 206 ? -6.961 4.611 18.605 1.00 78.69 206 PHE A O 1
ATOM 1743 N N . LYS A 1 207 ? -5.715 4.679 20.474 1.00 78.94 207 LYS A N 1
ATOM 1744 C CA . LYS A 1 207 ? -4.515 5.218 19.813 1.00 78.94 207 LYS A CA 1
ATOM 1745 C C . LYS A 1 207 ? -3.981 4.285 18.721 1.00 78.94 207 LYS A C 1
ATOM 1747 O O . LYS A 1 207 ? -3.716 4.754 17.619 1.00 78.94 207 LYS A O 1
ATOM 1752 N N . ASP A 1 208 ? -3.873 2.984 18.988 1.00 83.44 208 ASP A N 1
ATOM 1753 C CA . ASP A 1 208 ? -3.424 2.003 17.988 1.00 83.44 208 ASP A CA 1
ATOM 1754 C C . ASP A 1 208 ? -4.373 1.955 16.769 1.00 83.44 208 ASP A C 1
ATOM 1756 O O . ASP A 1 208 ? -3.913 1.905 15.627 1.00 83.44 208 ASP A O 1
ATOM 1760 N N . ALA A 1 209 ? -5.692 2.032 16.992 1.00 82.31 209 ALA A N 1
ATOM 1761 C CA . ALA A 1 209 ? -6.709 2.058 15.939 1.00 82.31 209 ALA A CA 1
ATOM 1762 C C . ALA A 1 209 ? -6.632 3.336 15.089 1.00 82.31 209 ALA A C 1
ATOM 1764 O O . ALA A 1 209 ? -6.718 3.266 13.863 1.00 82.31 209 ALA A O 1
ATOM 1765 N N . LEU A 1 210 ? -6.417 4.491 15.725 1.00 82.38 210 LEU A N 1
ATOM 1766 C CA . LEU A 1 210 ? -6.208 5.767 15.042 1.00 82.38 210 LEU A CA 1
ATOM 1767 C C . LEU A 1 210 ? -4.959 5.740 14.160 1.00 82.38 210 LEU A C 1
ATOM 1769 O O . LEU A 1 210 ? -5.040 6.082 12.984 1.00 82.38 210 LEU A O 1
ATOM 1773 N N . ILE A 1 211 ? -3.818 5.289 14.689 1.00 83.31 211 ILE A N 1
ATOM 1774 C CA . ILE A 1 211 ? -2.574 5.202 13.908 1.00 83.31 211 ILE A CA 1
ATOM 1775 C C . ILE A 1 211 ? -2.762 4.245 12.726 1.00 83.31 211 ILE A C 1
ATOM 1777 O O . ILE A 1 211 ? -2.385 4.570 11.600 1.00 83.31 211 ILE A O 1
ATOM 1781 N N . ALA A 1 212 ? -3.404 3.095 12.952 1.00 87.38 212 ALA A N 1
ATOM 1782 C CA . ALA A 1 212 ? -3.700 2.149 11.884 1.00 87.38 212 ALA A CA 1
ATOM 1783 C C . ALA A 1 212 ? -4.601 2.775 10.800 1.00 87.38 212 ALA A C 1
ATOM 1785 O O . ALA A 1 212 ? -4.363 2.557 9.611 1.00 87.38 212 ALA A O 1
ATOM 1786 N N . ARG A 1 213 ? -5.600 3.588 11.184 1.00 85.62 213 ARG A N 1
ATOM 1787 C CA . ARG A 1 213 ? -6.476 4.318 10.249 1.00 85.62 213 ARG A CA 1
ATOM 1788 C C . ARG A 1 213 ? -5.678 5.286 9.382 1.00 85.62 213 ARG A C 1
ATOM 1790 O O . ARG A 1 213 ? -5.899 5.341 8.169 1.00 85.62 213 ARG A O 1
ATOM 1797 N N . GLU A 1 214 ? -4.751 6.026 9.980 1.00 85.44 214 GLU A N 1
ATOM 1798 C CA . GLU A 1 214 ? -3.905 6.971 9.249 1.00 85.44 214 GLU A CA 1
ATOM 1799 C C . GLU A 1 214 ? -2.942 6.251 8.300 1.00 85.44 214 GLU A C 1
ATOM 1801 O O . GLU A 1 214 ? -2.846 6.606 7.125 1.00 85.44 214 GLU A O 1
ATOM 1806 N N . TYR A 1 215 ? -2.294 5.171 8.741 1.00 87.62 215 TYR A N 1
ATOM 1807 C CA . TYR A 1 215 ? -1.410 4.392 7.868 1.00 87.62 215 TYR A CA 1
ATOM 1808 C C . TYR A 1 215 ? -2.156 3.798 6.680 1.00 87.62 215 TYR A C 1
ATOM 1810 O O . TYR A 1 215 ? -1.710 3.909 5.537 1.00 87.62 215 TYR A O 1
ATOM 1818 N N . LEU A 1 216 ? -3.337 3.241 6.927 1.00 87.19 216 LEU A N 1
ATOM 1819 C CA . LEU A 1 216 ? -4.173 2.683 5.879 1.00 87.19 216 LEU A CA 1
ATOM 1820 C C . LEU A 1 216 ? -4.698 3.755 4.919 1.00 87.19 216 LEU A C 1
ATOM 1822 O O . LEU A 1 216 ? -4.817 3.513 3.717 1.00 87.19 216 LEU A O 1
ATOM 1826 N N . THR A 1 217 ? -4.941 4.965 5.421 1.00 83.94 217 THR A N 1
ATOM 1827 C CA . THR A 1 217 ? -5.263 6.140 4.606 1.00 83.94 217 THR A CA 1
ATOM 1828 C C . THR A 1 217 ? -4.119 6.497 3.661 1.00 83.94 217 THR A C 1
ATOM 1830 O O . THR A 1 217 ? -4.358 6.647 2.462 1.00 83.94 217 THR A O 1
ATOM 1833 N N . ILE A 1 218 ? -2.881 6.550 4.158 1.00 84.06 218 ILE A N 1
ATOM 1834 C CA . ILE A 1 218 ? -1.687 6.821 3.342 1.00 84.06 218 ILE A CA 1
ATOM 1835 C C . ILE A 1 218 ? -1.497 5.746 2.273 1.00 84.06 218 ILE A C 1
ATOM 1837 O O . ILE A 1 218 ? -1.243 6.077 1.116 1.00 84.06 218 ILE A O 1
ATOM 1841 N N . ILE A 1 219 ? -1.618 4.468 2.647 1.00 85.56 219 ILE A N 1
ATOM 1842 C CA . ILE A 1 219 ? -1.497 3.342 1.713 1.00 85.56 219 ILE A CA 1
ATOM 1843 C C . ILE A 1 219 ? -2.557 3.471 0.615 1.00 85.56 219 ILE A C 1
ATOM 1845 O O . ILE A 1 219 ? -2.225 3.439 -0.567 1.00 85.56 219 ILE A O 1
ATOM 1849 N N . THR A 1 220 ? -3.816 3.713 0.995 1.00 84.00 220 THR A N 1
ATOM 1850 C CA . THR A 1 220 ? -4.930 3.893 0.049 1.00 84.00 220 THR A CA 1
ATOM 1851 C C . THR A 1 220 ? -4.679 5.061 -0.905 1.00 84.00 220 THR A C 1
ATOM 1853 O O . THR A 1 220 ? -4.930 4.941 -2.100 1.00 84.00 220 THR A O 1
ATOM 1856 N N . GLN A 1 221 ? -4.160 6.186 -0.405 1.00 81.69 221 GLN A N 1
ATOM 1857 C CA . GLN A 1 221 ? -3.796 7.341 -1.232 1.00 81.69 221 GLN A CA 1
ATOM 1858 C C . GLN A 1 221 ? -2.615 7.046 -2.165 1.00 81.69 221 GLN A C 1
ATOM 1860 O O . GLN A 1 221 ? -2.584 7.543 -3.290 1.00 81.69 221 GLN A O 1
ATOM 1865 N N . ALA A 1 222 ? -1.642 6.246 -1.722 1.00 79.50 222 ALA A N 1
ATOM 1866 C CA . ALA A 1 222 ? -0.480 5.879 -2.525 1.00 79.50 222 ALA A CA 1
ATOM 1867 C C . ALA A 1 222 ? -0.872 5.052 -3.759 1.00 79.50 222 ALA A C 1
ATOM 1869 O O . ALA A 1 222 ? -0.301 5.261 -4.831 1.00 79.50 222 ALA A O 1
ATOM 1870 N N . VAL A 1 223 ? -1.869 4.174 -3.610 1.00 80.88 223 VAL A N 1
ATOM 1871 C CA . VAL A 1 223 ? -2.394 3.316 -4.683 1.00 80.88 223 VAL A CA 1
ATOM 1872 C C . VAL A 1 223 ? -3.652 3.866 -5.353 1.00 80.88 223 VAL A C 1
ATOM 1874 O O . VAL A 1 223 ? -4.273 3.168 -6.149 1.00 80.88 223 VAL A O 1
ATOM 1877 N N . ALA A 1 224 ? -4.070 5.088 -5.018 1.00 80.19 224 ALA A N 1
ATOM 1878 C CA . ALA A 1 224 ? -5.266 5.674 -5.601 1.00 80.19 224 ALA A CA 1
ATOM 1879 C C . ALA A 1 224 ? -5.100 5.817 -7.126 1.00 80.19 224 ALA A C 1
ATOM 1881 O O . ALA A 1 224 ? -4.052 6.304 -7.578 1.00 80.19 224 ALA A O 1
ATOM 1882 N N . PRO A 1 225 ? -6.118 5.441 -7.925 1.00 75.44 225 PRO A N 1
ATOM 1883 C CA . PRO A 1 225 ? -6.117 5.695 -9.356 1.00 75.44 225 PRO A CA 1
ATOM 1884 C C . PRO A 1 225 ? -5.900 7.189 -9.602 1.00 75.44 225 PRO A C 1
ATOM 1886 O O . PRO A 1 225 ? -6.636 8.029 -9.085 1.00 75.44 225 PRO A O 1
ATOM 1889 N N . ARG A 1 226 ? -4.869 7.543 -10.369 1.00 68.88 226 ARG A N 1
ATOM 1890 C CA . ARG A 1 226 ? -4.615 8.942 -10.727 1.00 68.88 226 ARG A CA 1
ATOM 1891 C C . ARG A 1 226 ? -5.288 9.231 -12.058 1.00 68.88 226 ARG A C 1
ATOM 1893 O O . ARG A 1 226 ? -4.944 8.603 -13.054 1.00 68.88 226 ARG A O 1
ATOM 1900 N N . GLN A 1 227 ? -6.194 10.208 -12.080 1.00 52.53 227 GLN A N 1
ATOM 1901 C CA . GLN A 1 227 ? -6.930 10.598 -13.289 1.00 52.53 227 GLN A CA 1
ATOM 1902 C C . GLN A 1 227 ? -6.038 11.203 -14.395 1.00 52.53 227 GLN A C 1
ATOM 1904 O O . GLN A 1 227 ? -6.455 11.264 -15.543 1.00 52.53 227 GLN A O 1
ATOM 1909 N N . ASN A 1 228 ? -4.783 11.569 -14.107 1.00 43.28 228 ASN A N 1
ATOM 1910 C CA . ASN A 1 228 ? -3.954 12.348 -15.033 1.00 43.28 228 ASN A CA 1
ATOM 1911 C C . ASN A 1 228 ? -2.655 11.633 -15.429 1.00 43.28 228 ASN A C 1
ATOM 1913 O O . ASN A 1 228 ? -1.573 11.970 -14.945 1.00 43.28 228 ASN A O 1
ATOM 1917 N N . ALA A 1 229 ? -2.746 10.662 -16.337 1.00 41.59 229 ALA A N 1
ATOM 1918 C CA . ALA A 1 229 ? -1.579 10.183 -17.091 1.00 41.59 229 ALA A CA 1
ATOM 1919 C C . ALA A 1 229 ? -1.796 10.135 -18.615 1.00 41.59 229 ALA A C 1
ATOM 1921 O O . ALA A 1 229 ? -0.833 9.911 -19.34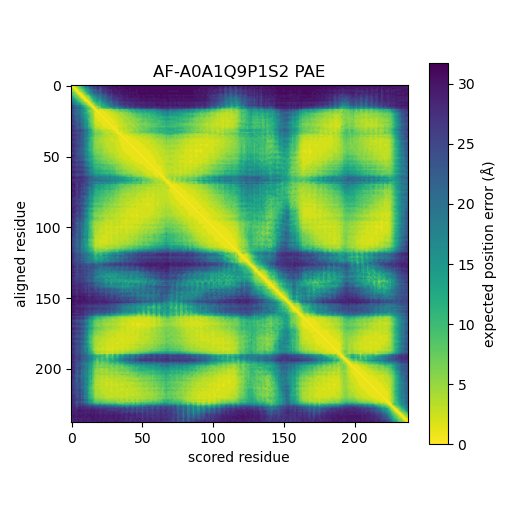2 1.00 41.59 229 ALA A O 1
ATOM 1922 N N . THR A 1 230 ? -3.013 10.394 -19.101 1.00 35.56 230 THR A N 1
ATOM 1923 C CA . THR A 1 230 ? -3.372 10.330 -20.529 1.00 35.56 230 THR A CA 1
ATOM 1924 C C . THR A 1 230 ? -3.553 11.689 -21.215 1.00 35.56 230 THR A C 1
ATOM 1926 O O . THR A 1 230 ? -3.637 11.714 -22.432 1.00 35.56 230 THR A O 1
ATOM 1929 N N . ASN A 1 231 ? -3.526 12.824 -20.503 1.00 33.91 231 ASN A N 1
ATOM 1930 C CA . ASN A 1 231 ? -3.822 14.140 -21.107 1.00 33.91 231 ASN A CA 1
ATOM 1931 C C . ASN A 1 231 ? -2.594 14.965 -21.549 1.00 33.91 231 ASN A C 1
ATOM 1933 O O . ASN A 1 231 ? -2.710 16.169 -21.731 1.00 33.91 231 ASN A O 1
ATOM 1937 N N . ASN A 1 232 ? -1.425 14.349 -21.761 1.00 33.44 232 ASN A N 1
ATOM 1938 C CA . ASN A 1 232 ? -0.253 15.041 -22.335 1.00 33.44 232 ASN A CA 1
ATOM 1939 C C . ASN A 1 232 ? 0.054 14.592 -23.775 1.00 33.44 232 ASN A C 1
ATOM 1941 O O . ASN A 1 232 ? 1.212 14.461 -24.169 1.00 33.44 232 ASN A O 1
ATOM 1945 N N . THR A 1 233 ? -0.988 14.368 -24.565 1.00 37.62 233 THR A N 1
ATOM 1946 C CA . THR A 1 233 ? -0.929 14.437 -26.028 1.00 37.62 233 THR A CA 1
ATOM 1947 C C . THR A 1 233 ? -1.795 15.620 -26.438 1.00 37.62 233 THR A C 1
ATOM 1949 O O . THR A 1 233 ? -2.973 15.624 -26.096 1.00 37.62 233 THR A O 1
ATOM 1952 N N . ASN A 1 234 ? -1.199 16.591 -27.137 1.00 34.22 234 ASN A N 1
ATOM 1953 C CA . ASN A 1 234 ? -1.786 17.832 -27.680 1.00 34.22 234 ASN A CA 1
ATOM 1954 C C . ASN A 1 234 ? -1.528 19.114 -26.876 1.00 34.22 234 ASN A C 1
ATOM 1956 O O . ASN A 1 234 ? -2.465 19.827 -26.550 1.00 34.22 234 ASN A O 1
ATOM 1960 N N . ASN A 1 235 ? -0.263 19.447 -26.611 1.00 34.03 235 ASN A N 1
ATOM 1961 C CA . ASN A 1 235 ? 0.123 20.856 -26.436 1.00 34.03 235 ASN A CA 1
ATOM 1962 C C . ASN A 1 235 ? 1.544 21.122 -26.964 1.00 34.03 235 ASN A C 1
ATOM 1964 O O . ASN A 1 235 ? 2.360 21.736 -26.295 1.00 34.03 235 ASN A O 1
ATOM 1968 N N . ASP A 1 236 ? 1.820 20.627 -28.172 1.00 35.47 236 ASP A N 1
ATOM 1969 C CA . ASP A 1 236 ? 2.938 21.077 -29.013 1.00 35.47 236 ASP A CA 1
ATOM 1970 C C . ASP A 1 236 ? 2.385 21.290 -30.432 1.00 35.47 236 ASP A C 1
ATOM 1972 O O . ASP A 1 236 ? 2.607 20.470 -31.316 1.00 35.47 236 ASP A O 1
ATOM 1976 N N . MET A 1 237 ? 1.575 22.336 -30.620 1.00 35.03 237 MET A N 1
ATOM 1977 C CA . MET A 1 237 ? 1.370 23.018 -31.908 1.00 35.03 237 MET A CA 1
ATOM 1978 C C . MET A 1 237 ? 0.820 24.424 -31.643 1.00 35.03 237 MET A C 1
ATOM 1980 O O . MET A 1 237 ? -0.375 24.659 -31.777 1.00 35.03 237 MET A O 1
ATOM 1984 N N . THR A 1 238 ? 1.720 25.322 -31.243 1.00 33.09 238 THR A N 1
ATOM 1985 C CA . THR A 1 238 ? 1.779 26.739 -31.646 1.00 33.09 238 THR A CA 1
ATOM 1986 C C . THR A 1 238 ? 3.190 27.233 -31.394 1.00 33.09 238 THR A C 1
ATOM 1988 O O . THR A 1 238 ? 3.647 27.050 -30.241 1.00 33.09 238 THR A O 1
#

Foldseek 3Di:
DDDPPPPPPPPPPPPPPLLVVLQVLLVVLLVLLVCVLVVLVVVLLVLLVVLQVVCVVVLVVLVVPCPPPDQVVSVVVLVVVLVVSLVVSLQVLLVVPLVVLVVSLVSLVVSLVSLCVVCVVPVVVPVPPPPVVLLVVLDQLQVVQDDPDDDPPDRDDSVNPDDSSSVSSCVSCVVLSVLSVLLSVLSVLQHRDPDDDDPVSSVVNSSSSVSSSSSSVSSSVSSHDDPPDPPPDDDPDD

Nearest PDB structures (foldseek):
  8auw-assembly1_D  TM=2.680E-01  e=4.914E+00  Homo sapiens

Solvent-accessible surface area (backbone atoms only — not comparable to full-atom values): 14112 Å² total; per-residue (Å²): 138,81,77,95,70,80,80,74,77,70,71,78,74,69,82,67,52,66,42,57,58,44,27,53,51,46,53,49,50,41,63,60,42,70,54,42,51,63,55,50,53,56,48,51,55,54,49,25,52,52,53,33,58,54,44,56,55,54,49,55,53,48,60,67,74,44,72,87,53,56,64,68,60,48,50,50,54,49,52,52,51,55,51,49,54,54,50,51,54,51,48,57,47,15,77,74,42,25,70,57,37,47,53,51,33,54,54,40,48,49,46,44,50,49,51,47,68,78,36,46,77,68,57,68,73,55,74,70,71,76,58,59,66,78,60,68,72,64,64,52,59,69,77,70,64,77,72,85,77,84,80,77,96,63,88,73,50,77,82,74,68,73,77,63,59,31,61,55,47,46,65,64,44,46,66,51,53,53,44,46,46,55,29,38,55,34,47,64,66,50,75,59,54,92,59,95,73,62,66,71,59,53,55,52,41,53,52,35,43,49,53,27,35,52,43,35,45,38,48,27,61,49,28,45,83,71,93,79,82,77,81,87,72,86,87,87,88,130

Radius of gyration: 24.76 Å; Cα contacts (8 Å, |Δi|>4): 153; chains: 1; bounding box: 71×40×68 Å

pLDDT: mean 71.77, std 18.22, range [33.09, 96.06]

Mean predicted aligned error: 12.49 Å